Protein AF-A0A7S3VXR9-F1 (afdb_monomer_lite)

InterPro domains:
  IPR000210 BTB/POZ domain [PF00651] (61-105)
  IPR000210 BTB/POZ domain [PS50097] (68-99)
  IPR000210 BTB/POZ domain [SM00225] (68-249)
  IPR011333 SKP1/BTB/POZ domain superfamily [G3DSA:3.30.710.10] (41-260)
  IPR011333 SKP1/BTB/POZ domain superfamily [SSF54695] (46-248)
  IPR044515 Ankyrin repeat and BTB/POZ domain-containing protein 1-like [PTHR46231] (63-259)

pLDDT: mean 75.07, std 22.1, range [33.59, 98.06]

Structure (mmCIF, N/CA/C/O backbone):
data_AF-A0A7S3VXR9-F1
#
_entry.id   AF-A0A7S3VXR9-F1
#
loop_
_atom_site.group_PDB
_atom_site.id
_atom_site.type_symbol
_atom_site.label_atom_id
_atom_site.label_alt_id
_atom_site.label_comp_id
_atom_site.label_asym_id
_atom_site.label_entity_id
_atom_site.label_seq_id
_atom_site.pdbx_PDB_ins_code
_atom_site.Cartn_x
_atom_site.Cartn_y
_atom_site.Cartn_z
_atom_site.occupancy
_atom_site.B_iso_or_equiv
_atom_site.auth_seq_id
_atom_site.auth_comp_id
_atom_site.auth_asym_id
_atom_site.auth_atom_id
_atom_site.pdbx_PDB_model_num
ATOM 1 N N . GLN A 1 1 ? -31.090 35.496 -58.924 1.00 55.88 1 GLN A N 1
ATOM 2 C CA . GLN A 1 1 ? -29.645 35.695 -58.699 1.00 55.88 1 GLN A CA 1
ATOM 3 C C . GLN A 1 1 ? -29.242 34.772 -57.562 1.00 55.88 1 GLN A C 1
ATOM 5 O O . GLN A 1 1 ? -29.642 35.011 -56.433 1.00 55.88 1 GLN A O 1
ATOM 10 N N . ALA A 1 2 ? -28.595 33.653 -57.888 1.00 46.38 2 ALA A N 1
ATOM 11 C CA . ALA A 1 2 ? -28.146 32.657 -56.920 1.00 46.38 2 ALA A CA 1
ATOM 12 C C . ALA A 1 2 ? -26.689 32.966 -56.547 1.00 46.38 2 ALA A C 1
ATOM 14 O O . ALA A 1 2 ? -25.826 32.993 -57.422 1.00 46.38 2 ALA A O 1
ATOM 15 N N . LEU A 1 3 ? -26.439 33.250 -55.268 1.00 55.12 3 LEU A N 1
ATOM 16 C CA . LEU A 1 3 ? -25.104 33.476 -54.716 1.00 55.12 3 LEU A CA 1
ATOM 17 C C . LEU A 1 3 ? -24.515 32.125 -54.300 1.00 55.12 3 LEU A C 1
ATOM 19 O O . LEU A 1 3 ? -24.937 31.526 -53.315 1.00 55.12 3 LEU A O 1
ATOM 23 N N . SER A 1 4 ? -23.564 31.647 -55.097 1.00 61.34 4 SER A N 1
ATOM 24 C CA . SER A 1 4 ? -22.740 30.471 -54.824 1.00 61.34 4 SER A CA 1
ATOM 25 C C . SER A 1 4 ? -21.556 30.898 -53.954 1.00 61.34 4 SER A C 1
ATOM 27 O O . SER A 1 4 ? -20.715 31.671 -54.409 1.00 61.34 4 SER A O 1
ATOM 29 N N . ALA A 1 5 ? -21.493 30.421 -52.711 1.00 65.38 5 ALA A N 1
ATOM 30 C CA . ALA A 1 5 ? -20.357 30.644 -51.816 1.00 65.38 5 ALA A CA 1
ATOM 31 C C . ALA A 1 5 ? -19.373 29.453 -51.885 1.00 65.38 5 ALA A C 1
ATOM 33 O O . ALA A 1 5 ? -19.825 28.306 -51.896 1.00 65.38 5 ALA A O 1
ATOM 34 N N . PRO A 1 6 ? -18.049 29.691 -51.945 1.00 61.62 6 PRO A N 1
ATOM 35 C CA . PRO A 1 6 ? -17.042 28.635 -52.039 1.00 61.62 6 PRO A CA 1
ATOM 36 C C . PRO A 1 6 ? -16.708 28.013 -50.672 1.00 61.62 6 PRO A C 1
ATOM 38 O O . PRO A 1 6 ? -16.565 28.713 -49.671 1.00 61.62 6 PRO A O 1
ATOM 41 N N . SER A 1 7 ? -16.544 26.687 -50.647 1.00 62.69 7 SER A N 1
ATOM 42 C CA . SER A 1 7 ? -16.100 25.907 -49.484 1.00 62.69 7 SER A CA 1
ATOM 43 C C . SER A 1 7 ? -14.612 26.121 -49.164 1.00 62.69 7 SER A C 1
ATOM 45 O O . SER A 1 7 ? -13.779 25.888 -50.041 1.00 62.69 7 SER A O 1
ATOM 47 N N . PRO A 1 8 ? -14.241 26.439 -47.908 1.00 64.81 8 PRO A N 1
ATOM 48 C CA . PRO A 1 8 ? -12.859 26.420 -47.446 1.00 64.81 8 PRO A CA 1
ATOM 49 C C . PRO A 1 8 ? -12.617 25.214 -46.526 1.00 64.81 8 PRO A C 1
ATOM 51 O O . PRO A 1 8 ? -12.591 25.334 -45.305 1.00 64.81 8 PRO A O 1
ATOM 54 N N . TRP A 1 9 ? -12.443 24.027 -47.105 1.00 66.31 9 TRP A N 1
ATOM 55 C CA . TRP A 1 9 ? -11.833 22.902 -46.389 1.00 66.31 9 TRP A CA 1
ATOM 56 C C . TRP A 1 9 ? -10.943 22.133 -47.377 1.00 66.31 9 TRP A C 1
ATOM 58 O O . TRP A 1 9 ? -11.328 21.176 -48.039 1.00 66.31 9 TRP A O 1
ATOM 68 N N . ALA A 1 10 ? -9.734 22.650 -47.572 1.00 58.47 10 ALA A N 1
ATOM 69 C CA . ALA A 1 10 ? -8.664 21.896 -48.202 1.00 58.47 10 ALA A CA 1
ATOM 70 C C . ALA A 1 10 ? -7.861 21.265 -47.063 1.00 58.47 10 ALA A C 1
ATOM 72 O O . ALA A 1 10 ? -7.135 21.959 -46.352 1.00 58.47 10 ALA A O 1
ATOM 73 N N . ALA A 1 11 ? -8.053 19.965 -46.844 1.00 62.91 11 ALA A N 1
ATOM 74 C CA . ALA A 1 11 ? -7.231 19.206 -45.913 1.00 62.91 11 ALA A CA 1
ATOM 75 C C . ALA A 1 11 ? -5.781 19.165 -46.436 1.00 62.91 11 ALA A C 1
ATOM 77 O O . ALA A 1 11 ? -5.576 18.790 -47.596 1.00 62.91 11 ALA A O 1
ATOM 78 N N . PRO A 1 12 ? -4.770 19.536 -45.632 1.00 69.06 12 PRO A N 1
ATOM 79 C CA . PRO A 1 12 ? -3.381 19.327 -46.011 1.00 69.06 12 PRO A CA 1
ATOM 80 C C . PRO A 1 12 ? -3.080 17.823 -46.056 1.00 69.06 12 PRO A C 1
ATOM 82 O O . PRO A 1 12 ? -3.522 17.058 -45.197 1.00 69.06 12 PRO A O 1
ATOM 85 N N . ALA A 1 13 ? -2.343 17.405 -47.085 1.00 60.41 13 ALA A N 1
ATOM 86 C CA . ALA A 1 13 ? -1.910 16.026 -47.268 1.00 60.41 13 ALA A CA 1
ATOM 87 C C . ALA A 1 13 ? -1.114 15.524 -46.045 1.00 60.41 13 ALA A C 1
ATOM 89 O O . ALA A 1 13 ? -0.382 16.307 -45.433 1.00 60.41 13 ALA A O 1
ATOM 90 N N . PRO A 1 14 ? -1.215 14.229 -45.691 1.00 64.94 14 PRO A N 1
ATOM 91 C CA . PRO A 1 14 ? -0.422 13.661 -44.613 1.00 64.94 14 PRO A CA 1
ATOM 92 C C . PRO A 1 14 ? 1.055 13.672 -45.017 1.00 64.94 14 PRO A C 1
ATOM 94 O O . PRO A 1 14 ? 1.503 12.871 -45.836 1.00 64.94 14 PRO A O 1
ATOM 97 N N . THR A 1 15 ? 1.821 14.598 -44.446 1.00 61.50 15 THR A N 1
ATOM 98 C CA . THR A 1 15 ? 3.280 14.568 -44.508 1.00 61.50 15 THR A CA 1
ATOM 99 C C . THR A 1 15 ? 3.740 13.356 -43.712 1.00 61.50 15 THR A C 1
ATOM 101 O O . THR A 1 15 ? 3.705 13.353 -42.482 1.00 61.50 15 THR A O 1
ATOM 104 N N . THR A 1 16 ? 4.133 12.306 -44.429 1.00 64.38 16 THR A N 1
ATOM 105 C CA . THR A 1 16 ? 4.781 11.105 -43.902 1.00 64.38 16 THR A CA 1
ATOM 106 C C . THR A 1 16 ? 6.064 11.500 -43.173 1.00 64.38 16 THR A C 1
ATOM 108 O O . THR A 1 16 ? 7.146 11.552 -43.754 1.00 64.38 16 THR A O 1
ATOM 111 N N . ALA A 1 17 ? 5.944 11.802 -41.882 1.00 48.97 17 ALA A N 1
ATOM 112 C CA . ALA A 1 17 ? 7.066 11.906 -40.970 1.00 48.97 17 ALA A CA 1
ATOM 113 C C . ALA A 1 17 ? 7.565 10.484 -40.694 1.00 48.97 17 ALA A C 1
ATOM 115 O O . ALA A 1 17 ? 7.114 9.807 -39.771 1.00 48.97 17 ALA A O 1
ATOM 116 N N . MET A 1 18 ? 8.473 10.008 -41.547 1.00 54.97 18 MET A N 1
ATOM 117 C CA . MET A 1 18 ? 9.297 8.851 -41.231 1.00 54.97 18 MET A CA 1
ATOM 118 C C . MET A 1 18 ? 10.103 9.201 -39.981 1.00 54.97 18 MET A C 1
ATOM 120 O O . MET A 1 18 ? 11.030 10.007 -40.032 1.00 54.97 18 MET A O 1
ATOM 124 N N . THR A 1 19 ? 9.718 8.627 -38.843 1.00 61.34 19 THR A N 1
ATOM 125 C CA . THR A 1 19 ? 10.546 8.604 -37.642 1.00 61.34 19 THR A CA 1
ATOM 126 C C . THR A 1 19 ? 11.772 7.766 -37.974 1.00 61.34 19 THR A C 1
ATOM 128 O O . THR A 1 19 ? 11.776 6.542 -37.873 1.00 61.34 19 THR A O 1
ATOM 131 N N . LEU A 1 20 ? 12.801 8.462 -38.450 1.00 58.72 20 LEU A N 1
ATOM 132 C CA . LEU A 1 20 ? 14.149 7.969 -38.646 1.00 58.72 20 LEU A CA 1
ATOM 133 C C . LEU A 1 20 ? 14.691 7.602 -37.255 1.00 58.72 20 LEU A C 1
ATOM 135 O O . LEU A 1 20 ? 15.297 8.423 -36.572 1.00 58.72 20 LEU A O 1
ATOM 139 N N . TRP A 1 21 ? 14.408 6.384 -36.792 1.00 61.72 21 TRP A N 1
ATOM 140 C CA . TRP A 1 21 ? 15.174 5.774 -35.711 1.00 61.72 21 TRP A CA 1
ATOM 141 C C . TRP A 1 21 ? 16.582 5.610 -36.268 1.00 61.72 21 TRP A C 1
ATOM 143 O O . TRP A 1 21 ? 16.839 4.716 -37.072 1.00 61.72 21 TRP A O 1
ATOM 153 N N . GLY A 1 22 ? 17.434 6.589 -35.958 1.00 53.12 22 GLY A N 1
ATOM 154 C CA . GLY A 1 22 ? 18.766 6.716 -36.519 1.00 53.12 22 GLY A CA 1
ATOM 155 C C . GLY A 1 22 ? 19.511 5.391 -36.433 1.00 53.12 22 GLY A C 1
ATOM 156 O O . GLY A 1 22 ? 19.646 4.802 -35.363 1.00 53.12 22 GLY A O 1
ATOM 157 N N . THR A 1 23 ? 19.999 4.927 -37.580 1.00 49.03 23 THR A N 1
ATOM 158 C CA . THR A 1 23 ? 21.106 3.980 -37.644 1.00 49.03 23 THR A CA 1
ATOM 159 C C . THR A 1 23 ? 22.217 4.499 -36.744 1.00 49.03 23 THR A C 1
ATOM 161 O O . THR A 1 23 ? 22.710 5.605 -36.960 1.00 49.03 23 THR A O 1
ATOM 164 N N . VAL A 1 24 ? 22.581 3.709 -35.733 1.00 51.38 24 VAL A N 1
ATOM 165 C CA . VAL A 1 24 ? 23.753 3.927 -34.883 1.00 51.38 24 VAL A CA 1
ATOM 166 C C . VAL A 1 24 ? 24.979 3.887 -35.794 1.00 51.38 24 VAL A C 1
ATOM 168 O O . VAL A 1 24 ? 25.522 2.825 -36.089 1.00 51.38 24 VAL A O 1
ATOM 171 N N . THR A 1 25 ? 25.366 5.044 -36.325 1.00 58.81 25 THR A N 1
ATOM 172 C CA . THR A 1 25 ? 26.661 5.228 -36.973 1.00 58.81 25 THR A CA 1
ATOM 173 C C . THR A 1 25 ? 27.713 5.048 -35.893 1.00 58.81 25 THR A C 1
ATOM 175 O O . THR A 1 25 ? 27.585 5.685 -34.852 1.00 58.81 25 THR A O 1
ATOM 178 N N . GLU A 1 26 ? 28.660 4.139 -36.138 1.00 60.59 26 GLU A N 1
ATOM 179 C CA . GLU A 1 26 ? 29.906 3.875 -35.404 1.00 60.59 26 GLU A CA 1
ATOM 180 C C . GLU A 1 26 ? 30.019 4.482 -34.002 1.00 60.59 26 GLU A C 1
ATOM 182 O O . GLU A 1 26 ? 30.060 5.699 -33.841 1.00 60.59 26 GLU A O 1
ATOM 187 N N . LEU A 1 27 ? 30.191 3.616 -32.995 1.00 50.84 27 LEU A N 1
ATOM 188 C CA . LEU A 1 27 ? 30.616 3.989 -31.647 1.00 50.84 27 LEU A CA 1
ATOM 189 C C . LEU A 1 27 ? 31.885 4.864 -31.732 1.00 50.84 27 LEU A C 1
ATOM 191 O O . LEU A 1 27 ? 33.013 4.366 -31.735 1.00 50.84 27 LEU A O 1
ATOM 195 N N . GLN A 1 28 ? 31.709 6.184 -31.813 1.00 58.84 28 GLN A N 1
ATOM 196 C CA . GLN A 1 28 ? 32.771 7.150 -31.609 1.00 58.84 28 GLN A CA 1
ATOM 197 C C . GLN A 1 28 ? 33.240 6.932 -30.177 1.00 58.84 28 GLN A C 1
ATOM 199 O O . GLN A 1 28 ? 32.545 7.291 -29.234 1.00 58.84 28 GLN A O 1
ATOM 204 N N . LYS A 1 29 ? 34.374 6.230 -30.064 1.00 63.31 29 LYS A N 1
ATOM 205 C CA . LYS A 1 29 ? 35.272 6.112 -28.913 1.00 63.31 29 LYS A CA 1
ATOM 206 C C . LYS A 1 29 ? 34.590 6.490 -27.597 1.00 63.31 29 LYS A C 1
ATOM 208 O O . LYS A 1 29 ? 34.557 7.670 -27.258 1.00 63.31 29 LYS A O 1
ATOM 213 N N . ILE A 1 30 ? 34.074 5.482 -26.881 1.00 64.88 30 ILE A N 1
ATOM 214 C CA . ILE A 1 30 ? 33.509 5.644 -25.532 1.00 64.88 30 ILE A CA 1
ATOM 215 C C . ILE A 1 30 ? 34.473 6.552 -24.765 1.00 64.88 30 ILE A C 1
ATOM 217 O O . ILE A 1 30 ? 35.641 6.167 -24.620 1.00 64.88 30 ILE A O 1
ATOM 221 N N . PRO A 1 31 ? 34.057 7.768 -24.366 1.00 65.50 31 PRO A N 1
ATOM 222 C CA . PRO A 1 31 ? 34.933 8.644 -23.618 1.00 65.50 31 PRO A CA 1
ATOM 223 C C . PRO A 1 31 ? 35.351 7.860 -22.382 1.00 65.50 31 PRO A C 1
ATOM 225 O O . PRO A 1 31 ? 34.506 7.417 -21.604 1.00 65.50 31 PRO A O 1
ATOM 228 N N . THR A 1 32 ? 36.651 7.601 -22.259 1.00 74.75 32 THR A N 1
ATOM 229 C CA . THR A 1 32 ? 37.228 6.993 -21.067 1.00 74.75 32 THR A CA 1
ATOM 230 C C . THR A 1 32 ? 37.004 7.984 -19.941 1.00 74.75 32 THR A C 1
ATOM 232 O O . THR A 1 32 ? 37.800 8.902 -19.752 1.00 74.75 32 THR A O 1
ATOM 235 N N . LEU A 1 33 ? 35.871 7.837 -19.255 1.00 65.06 33 LEU A N 1
ATOM 236 C CA . LEU A 1 33 ? 35.645 8.416 -17.945 1.00 65.06 33 LEU A CA 1
ATOM 237 C C . LEU A 1 33 ? 36.847 7.981 -17.113 1.00 65.06 33 LEU A C 1
ATOM 239 O O . LEU A 1 33 ? 37.105 6.784 -16.969 1.00 65.06 33 LEU A O 1
ATOM 243 N N . GLY A 1 34 ? 37.656 8.952 -16.698 1.00 75.69 34 GLY A N 1
ATOM 244 C CA . GLY A 1 34 ? 38.801 8.682 -15.844 1.00 75.69 34 GLY A CA 1
ATOM 245 C C . GLY A 1 34 ? 38.358 7.929 -14.590 1.00 75.69 34 GLY A C 1
ATOM 246 O O . GLY A 1 34 ? 37.188 7.932 -14.217 1.00 75.69 34 GLY A O 1
ATOM 247 N N . THR A 1 35 ? 39.303 7.289 -13.911 1.00 85.44 35 THR A N 1
ATOM 248 C CA . THR A 1 35 ? 39.057 6.643 -12.611 1.00 85.44 35 THR A CA 1
ATOM 249 C C . THR A 1 35 ? 38.690 7.630 -11.502 1.00 85.44 35 THR A C 1
ATOM 251 O O . THR A 1 35 ? 38.351 7.204 -10.402 1.00 85.44 35 THR A O 1
ATOM 254 N N . GLU A 1 36 ? 38.766 8.934 -11.767 1.00 78.12 36 GLU A N 1
ATOM 255 C CA . GLU A 1 36 ? 38.384 9.961 -10.809 1.00 78.12 36 GLU A CA 1
ATOM 256 C C . GLU A 1 36 ? 36.877 10.247 -10.905 1.00 78.12 36 GLU A C 1
ATOM 258 O O . GLU A 1 36 ? 36.375 10.539 -11.996 1.00 78.12 36 GLU A O 1
ATOM 263 N N . PRO A 1 37 ? 36.132 10.142 -9.789 1.00 78.25 37 PRO A N 1
ATOM 264 C CA . PRO A 1 37 ? 34.706 10.430 -9.769 1.00 78.25 37 PRO A CA 1
ATOM 265 C C . PRO A 1 37 ? 34.470 11.891 -10.167 1.00 78.25 37 PRO A C 1
ATOM 267 O O . PRO A 1 37 ? 34.974 12.810 -9.527 1.00 78.25 37 PRO A O 1
ATOM 270 N N . VAL A 1 38 ? 33.699 12.105 -11.234 1.00 82.94 38 VAL A N 1
ATOM 271 C CA . VAL A 1 38 ? 33.303 13.448 -11.668 1.00 82.94 38 VAL A CA 1
ATOM 272 C C . VAL A 1 38 ? 32.216 13.956 -10.727 1.00 82.94 38 VAL A C 1
ATOM 274 O O . VAL A 1 38 ? 31.131 13.378 -10.649 1.00 82.94 38 VAL A O 1
ATOM 277 N N . GLU A 1 39 ? 32.506 15.042 -10.016 1.00 74.56 39 GLU A N 1
ATOM 278 C CA . GLU A 1 39 ? 31.540 15.724 -9.160 1.00 74.56 39 GLU A CA 1
ATOM 279 C C . GLU A 1 39 ? 30.484 16.416 -10.036 1.00 74.56 39 GLU A C 1
ATOM 281 O O . GLU A 1 39 ? 30.706 17.478 -10.618 1.00 74.56 39 GLU A O 1
ATOM 286 N N . LEU A 1 40 ? 29.328 15.766 -10.189 1.00 79.56 40 LEU A N 1
ATOM 287 C CA . LEU A 1 40 ? 28.175 16.335 -10.878 1.00 79.56 40 LEU A CA 1
ATOM 288 C C . LEU A 1 40 ? 27.553 17.408 -9.984 1.00 79.56 40 LEU A C 1
ATOM 290 O O . LEU A 1 40 ? 26.791 17.105 -9.067 1.00 79.56 40 LEU A O 1
ATOM 294 N N . GLN A 1 41 ? 27.863 18.669 -10.277 1.00 63.25 41 GLN A N 1
ATOM 295 C CA . GLN A 1 41 ? 27.162 19.816 -9.709 1.00 63.25 41 GLN A CA 1
ATOM 296 C C . GLN A 1 41 ? 25.751 19.875 -10.301 1.00 63.25 41 GLN A C 1
ATOM 298 O O . GLN A 1 41 ? 25.490 20.547 -11.297 1.00 63.25 41 GLN A O 1
ATOM 303 N N . VAL A 1 42 ? 24.838 19.104 -9.717 1.00 79.94 42 VAL A N 1
ATOM 304 C CA . VAL A 1 42 ? 23.412 19.221 -10.004 1.00 79.94 42 VAL A CA 1
ATOM 305 C C . VAL A 1 42 ? 22.896 20.346 -9.121 1.00 79.94 42 VAL A C 1
ATOM 307 O O . VAL A 1 42 ? 22.652 20.127 -7.938 1.00 79.94 42 VAL A O 1
ATOM 310 N N . GLU A 1 43 ? 22.764 21.555 -9.669 1.00 73.56 43 GLU A N 1
ATOM 311 C CA . GLU A 1 43 ? 22.008 22.609 -8.989 1.00 73.56 43 GLU A CA 1
ATOM 312 C C . GLU A 1 43 ? 20.585 22.084 -8.753 1.00 73.56 43 GLU A C 1
ATOM 314 O O . GLU A 1 43 ? 19.880 21.773 -9.724 1.00 73.56 43 GLU A O 1
ATOM 319 N N . PRO A 1 44 ? 20.147 21.924 -7.489 1.00 66.50 44 PRO A N 1
ATOM 320 C CA . PRO A 1 44 ? 18.782 21.536 -7.203 1.00 66.50 44 PRO A CA 1
ATOM 321 C C . PRO A 1 44 ? 17.895 22.710 -7.605 1.00 66.50 44 PRO A C 1
ATOM 323 O O . PRO A 1 44 ? 17.724 23.674 -6.864 1.00 66.50 44 PRO A O 1
ATOM 326 N N . LEU A 1 45 ? 17.365 22.649 -8.825 1.00 65.81 45 LEU A N 1
ATOM 327 C CA . LEU A 1 45 ? 16.368 23.592 -9.295 1.00 65.81 45 LEU A CA 1
ATOM 328 C C . LEU A 1 45 ? 15.155 23.440 -8.369 1.00 65.81 45 LEU A C 1
ATOM 330 O O . LEU A 1 45 ? 14.453 22.428 -8.438 1.00 65.81 45 LEU A O 1
ATOM 334 N N . GLU A 1 46 ? 14.946 24.407 -7.474 1.00 63.00 46 GLU A N 1
ATOM 335 C CA . GLU A 1 46 ? 13.795 24.464 -6.573 1.00 63.00 46 GLU A CA 1
ATOM 336 C C . GLU A 1 46 ? 12.513 24.582 -7.411 1.00 63.00 46 GLU A C 1
ATOM 338 O O . GLU A 1 46 ? 12.034 25.666 -7.729 1.00 63.00 46 GLU A O 1
ATOM 343 N N . ALA A 1 47 ? 11.978 23.441 -7.843 1.00 56.69 47 ALA A N 1
ATOM 344 C CA . ALA A 1 47 ? 10.765 23.345 -8.643 1.00 56.69 47 ALA A CA 1
ATOM 345 C C . ALA A 1 47 ? 9.678 22.630 -7.828 1.00 56.69 47 ALA A C 1
ATOM 347 O O . ALA A 1 47 ? 9.396 21.455 -8.088 1.00 56.69 47 ALA A O 1
ATOM 348 N N . PRO A 1 48 ? 9.055 23.311 -6.847 1.00 60.81 48 PRO A N 1
ATOM 349 C CA . PRO A 1 48 ? 8.018 22.714 -6.005 1.00 60.81 48 PRO A CA 1
ATOM 350 C C . PRO A 1 48 ? 6.794 22.212 -6.797 1.00 60.81 48 PRO A C 1
ATOM 352 O O . PRO A 1 48 ? 6.060 21.362 -6.307 1.00 60.81 48 PRO A O 1
ATOM 355 N N . GLU A 1 49 ? 6.587 22.660 -8.040 1.00 67.81 49 GLU A N 1
ATOM 356 C CA . GLU A 1 49 ? 5.412 22.284 -8.844 1.00 67.81 49 GLU A CA 1
ATOM 357 C C . GLU A 1 49 ? 5.561 20.961 -9.618 1.00 67.81 49 GLU A C 1
ATOM 359 O O . GLU A 1 49 ? 4.568 20.330 -9.982 1.00 67.81 49 GLU A O 1
ATOM 364 N N . ARG A 1 50 ? 6.790 20.495 -9.882 1.00 69.06 50 ARG A N 1
ATOM 365 C CA . ARG A 1 50 ? 6.998 19.324 -10.758 1.00 69.06 50 ARG A CA 1
ATOM 366 C C . ARG A 1 50 ? 6.657 17.999 -10.078 1.00 69.06 50 ARG A C 1
ATOM 368 O O . ARG A 1 50 ? 6.202 17.068 -10.741 1.00 69.06 50 ARG A O 1
ATOM 375 N N . THR A 1 51 ? 6.872 17.901 -8.770 1.00 72.25 51 THR A N 1
ATOM 376 C CA . THR A 1 51 ? 6.586 16.682 -7.997 1.00 72.25 51 THR 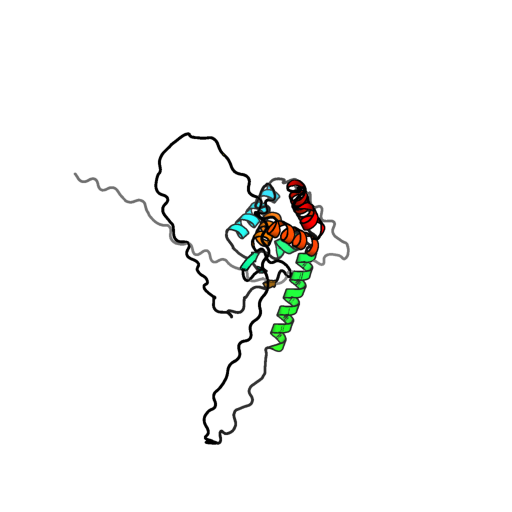A CA 1
ATOM 377 C C . THR A 1 51 ? 5.084 16.471 -7.824 1.00 72.25 51 THR A C 1
ATOM 379 O O . THR A 1 51 ? 4.609 15.346 -7.993 1.00 72.25 51 THR A O 1
ATOM 382 N N . ALA A 1 52 ? 4.329 17.551 -7.591 1.00 75.38 52 ALA A N 1
ATOM 383 C CA . ALA A 1 52 ? 2.869 17.526 -7.566 1.00 75.38 52 ALA A CA 1
ATOM 384 C C . ALA A 1 52 ? 2.315 16.983 -8.893 1.00 75.38 52 ALA A C 1
ATOM 386 O O . ALA A 1 52 ? 1.586 15.989 -8.889 1.00 75.38 52 ALA A O 1
ATOM 387 N N . ALA A 1 53 ? 2.791 17.517 -10.024 1.00 85.56 53 ALA A N 1
ATOM 388 C CA . ALA A 1 53 ? 2.376 17.074 -11.354 1.00 85.56 53 ALA A CA 1
ATOM 389 C C . ALA A 1 53 ? 2.678 15.586 -11.624 1.00 85.56 53 ALA A C 1
ATOM 391 O O . ALA A 1 53 ? 1.861 14.890 -12.228 1.00 85.56 53 ALA A O 1
ATOM 392 N N . LEU A 1 54 ? 3.818 15.059 -11.154 1.00 91.31 54 LEU A N 1
ATOM 393 C CA . LEU A 1 54 ? 4.135 13.634 -11.313 1.00 91.31 54 LEU A CA 1
ATOM 394 C C . LEU A 1 54 ? 3.189 12.752 -10.493 1.00 91.31 54 LEU A C 1
ATOM 396 O O . LEU A 1 54 ? 2.667 11.766 -11.014 1.00 91.31 54 LEU A O 1
ATOM 400 N N . SER A 1 55 ? 2.957 13.102 -9.226 1.00 90.88 55 SER A N 1
ATOM 401 C CA . SER A 1 55 ? 2.061 12.335 -8.354 1.00 90.88 55 SER A CA 1
ATOM 402 C C . SER A 1 55 ? 0.628 12.301 -8.896 1.00 90.88 55 SER A C 1
ATOM 404 O O . SER A 1 55 ? -0.006 11.247 -8.897 1.00 90.88 55 SER A O 1
ATOM 406 N N . GLU A 1 56 ? 0.152 13.411 -9.468 1.00 93.19 56 GLU A N 1
ATOM 407 C CA . GLU A 1 56 ? -1.140 13.495 -10.149 1.00 93.19 56 GLU A CA 1
ATOM 408 C C . GLU A 1 56 ? -1.195 12.616 -11.402 1.00 93.19 56 GLU A C 1
ATOM 410 O O . GLU A 1 56 ? -2.177 11.902 -11.608 1.00 93.19 56 GLU A O 1
ATOM 415 N N . CYS A 1 57 ? -0.130 12.600 -12.210 1.00 94.44 57 CYS A N 1
ATOM 416 C CA . CYS A 1 57 ? -0.038 11.717 -13.371 1.00 94.44 57 CYS A CA 1
ATOM 417 C C . CYS A 1 57 ? -0.090 10.236 -12.964 1.00 94.44 57 CYS A C 1
ATOM 419 O O . CYS A 1 57 ? -0.867 9.469 -13.531 1.00 94.44 57 CYS A O 1
ATOM 421 N N . VAL A 1 58 ? 0.701 9.829 -11.964 1.00 95.69 58 VAL A N 1
ATOM 422 C CA . VAL A 1 58 ? 0.734 8.440 -11.467 1.00 95.69 58 VAL A CA 1
ATOM 423 C C . VAL A 1 58 ? -0.625 8.033 -10.895 1.00 95.69 58 VAL A C 1
ATOM 425 O O . VAL A 1 58 ? -1.123 6.941 -11.173 1.00 95.69 58 VAL A O 1
ATOM 428 N N . ARG A 1 59 ? -1.273 8.938 -10.159 1.00 95.50 59 ARG A N 1
ATOM 429 C CA . ARG A 1 59 ? -2.635 8.758 -9.659 1.00 95.50 59 ARG A CA 1
ATOM 430 C C . ARG A 1 59 ? -3.642 8.574 -10.796 1.00 95.50 59 ARG A C 1
ATOM 432 O O . ARG A 1 59 ? -4.475 7.671 -10.738 1.00 95.50 59 ARG A O 1
ATOM 439 N N . ALA A 1 60 ? -3.547 9.384 -11.849 1.00 95.69 60 ALA A N 1
ATOM 440 C CA . ALA A 1 60 ? -4.416 9.279 -13.016 1.00 95.69 60 ALA A CA 1
ATOM 441 C C . ALA A 1 60 ? -4.238 7.945 -13.765 1.00 95.69 60 ALA A C 1
ATOM 443 O O . ALA A 1 60 ? -5.224 7.397 -14.262 1.00 95.69 60 ALA A O 1
ATOM 444 N N . LEU A 1 61 ? -3.017 7.398 -13.823 1.00 96.88 61 LEU A N 1
ATOM 445 C CA . LEU A 1 61 ? -2.763 6.068 -14.394 1.00 96.88 61 LEU A CA 1
ATOM 446 C C . LEU A 1 61 ? -3.462 4.964 -13.599 1.00 96.88 61 LEU A C 1
ATOM 448 O O . LEU A 1 61 ? -4.113 4.106 -14.197 1.00 96.88 61 LEU A O 1
ATOM 452 N N . TYR A 1 62 ? -3.386 5.018 -12.266 1.00 96.56 62 TYR A N 1
ATOM 453 C CA . TYR A 1 62 ? -4.084 4.067 -11.401 1.00 96.56 62 TYR A CA 1
ATOM 454 C C . TYR A 1 62 ? -5.606 4.156 -11.559 1.00 96.56 62 TYR A C 1
ATOM 456 O O . TYR A 1 62 ? -6.250 3.142 -11.812 1.00 96.56 62 TYR A O 1
ATOM 464 N N . GLN A 1 63 ? -6.183 5.361 -11.514 1.00 95.50 63 GLN A N 1
ATOM 465 C CA . GLN A 1 63 ? -7.632 5.553 -11.675 1.00 95.50 63 GLN A CA 1
ATOM 466 C C . GLN A 1 63 ? -8.158 5.060 -13.032 1.00 95.50 63 GLN A C 1
ATOM 468 O O . GLN A 1 63 ? -9.297 4.607 -13.128 1.00 95.50 63 GLN A O 1
ATOM 473 N N . LYS A 1 64 ? -7.339 5.146 -14.089 1.00 96.25 64 LYS A N 1
ATOM 474 C CA . LYS A 1 64 ? -7.674 4.655 -15.436 1.00 96.25 64 LYS A CA 1
ATOM 475 C C . LYS A 1 64 ? -7.288 3.190 -15.665 1.00 96.25 64 LYS A C 1
ATOM 477 O O . LYS A 1 64 ? -7.513 2.690 -16.767 1.00 96.25 64 LYS A O 1
ATOM 482 N N . CYS A 1 65 ? -6.704 2.516 -14.672 1.00 93.75 65 CYS A N 1
ATOM 483 C CA . CYS A 1 65 ? -6.181 1.152 -14.770 1.00 93.75 65 CYS A CA 1
ATOM 484 C C . CYS A 1 65 ? -5.229 0.945 -15.968 1.00 93.75 65 CYS A C 1
ATOM 486 O O . CYS A 1 65 ? -5.313 -0.065 -16.668 1.00 93.75 65 CYS A O 1
ATOM 488 N N . GLN A 1 66 ? -4.336 1.903 -16.236 1.00 95.94 66 GLN A N 1
ATOM 489 C CA . GLN A 1 66 ? -3.387 1.844 -17.356 1.00 95.94 66 GLN A CA 1
ATOM 490 C C . GLN A 1 66 ? -1.987 1.454 -16.882 1.00 95.94 66 GLN A C 1
ATOM 492 O O . GLN A 1 66 ? -1.578 1.876 -15.813 1.00 95.94 66 GLN A O 1
ATOM 497 N N . PHE A 1 67 ? -1.248 0.693 -17.699 1.00 95.19 67 PHE A N 1
ATOM 498 C CA . PHE A 1 67 ? 0.160 0.312 -17.468 1.00 95.19 67 PHE A CA 1
ATOM 499 C C . PHE A 1 67 ? 0.462 -0.398 -16.137 1.00 95.19 67 PHE A C 1
ATOM 501 O O . PHE A 1 67 ? 1.599 -0.360 -15.667 1.00 95.19 67 PHE A O 1
ATOM 508 N N . TYR A 1 68 ? -0.519 -1.092 -15.557 1.00 96.44 68 TYR A N 1
ATOM 509 C CA . TYR A 1 68 ? -0.249 -1.961 -14.419 1.00 96.44 68 TYR A CA 1
ATOM 510 C C . TYR A 1 68 ? 0.652 -3.125 -14.846 1.00 96.44 68 TYR A C 1
ATOM 512 O O . TYR A 1 68 ? 0.512 -3.700 -15.928 1.00 96.44 68 TYR A O 1
ATOM 520 N N . ASP A 1 69 ? 1.595 -3.461 -13.981 1.00 96.56 69 ASP A N 1
ATOM 521 C CA . ASP A 1 69 ? 2.586 -4.515 -14.179 1.00 96.56 69 ASP A CA 1
ATOM 522 C C . ASP A 1 69 ? 2.547 -5.551 -13.047 1.00 96.56 69 ASP A C 1
ATOM 524 O O . ASP A 1 69 ? 3.312 -6.514 -13.059 1.00 96.56 69 ASP A O 1
ATOM 528 N N . VAL A 1 70 ? 1.644 -5.388 -12.080 1.00 96.94 70 VAL A N 1
ATOM 529 C CA . VAL A 1 70 ? 1.364 -6.342 -11.004 1.00 96.94 70 VAL A CA 1
ATOM 530 C C . VAL A 1 70 ? -0.116 -6.330 -10.652 1.00 96.94 70 VAL A C 1
ATOM 532 O O . VAL A 1 70 ? -0.809 -5.324 -10.819 1.00 96.94 70 VAL A O 1
ATOM 535 N N . VAL A 1 71 ? -0.597 -7.461 -10.147 1.00 97.12 71 VAL A N 1
ATOM 536 C CA . VAL A 1 71 ? -1.945 -7.606 -9.604 1.00 97.12 71 VAL A CA 1
ATOM 537 C C . VAL A 1 71 ? -1.845 -8.052 -8.150 1.00 97.12 71 VAL A C 1
ATOM 539 O O . VAL A 1 71 ? -1.216 -9.064 -7.863 1.00 97.12 71 VAL A O 1
ATOM 542 N N . LEU A 1 72 ? -2.455 -7.309 -7.228 1.00 97.44 72 LEU A N 1
ATOM 543 C CA . LEU A 1 72 ? -2.661 -7.776 -5.856 1.00 97.44 72 LEU A CA 1
ATOM 544 C C . LEU A 1 72 ? -3.938 -8.613 -5.811 1.00 97.44 72 LEU A C 1
ATOM 546 O O . LEU A 1 72 ?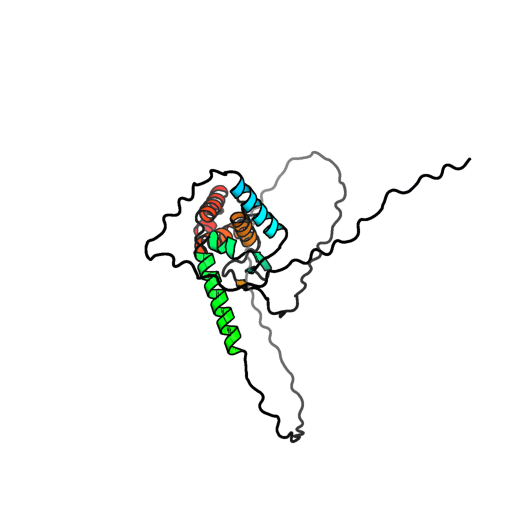 -4.947 -8.211 -6.398 1.00 97.44 72 LEU A O 1
ATOM 550 N N . SER A 1 73 ? -3.929 -9.737 -5.104 1.00 96.31 73 SER A N 1
ATOM 551 C CA . SER A 1 73 ? -5.114 -10.580 -4.943 1.00 96.31 73 SER A CA 1
ATOM 552 C C . SER A 1 73 ? -5.480 -10.778 -3.476 1.00 96.31 73 SER A C 1
ATOM 554 O O . SER A 1 73 ? -4.629 -10.988 -2.613 1.00 96.31 73 SER A O 1
ATOM 556 N N . CYS A 1 74 ? -6.777 -10.655 -3.192 1.00 96.44 74 CYS A N 1
ATOM 557 C CA . CYS A 1 74 ? -7.352 -10.777 -1.855 1.00 96.44 74 CYS A CA 1
ATOM 558 C C . CYS A 1 74 ? -8.805 -11.240 -1.970 1.00 96.44 74 CYS A C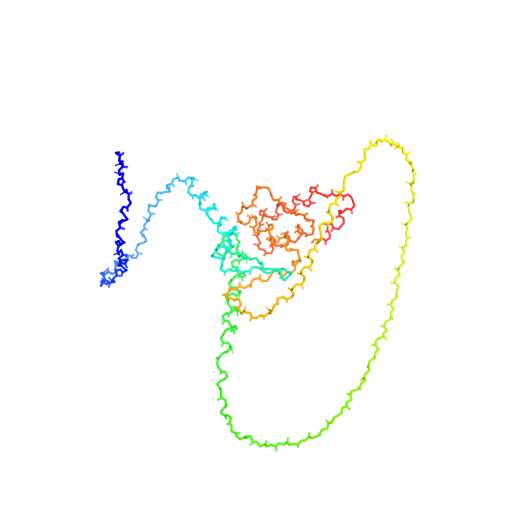 1
ATOM 560 O O . CYS A 1 74 ? -9.591 -10.631 -2.700 1.00 96.44 74 CYS A O 1
ATOM 562 N N . GLY A 1 75 ? -9.171 -12.321 -1.276 1.00 92.56 75 GLY A N 1
ATOM 563 C CA . GLY A 1 75 ? -10.544 -12.843 -1.280 1.00 92.56 75 GLY A CA 1
ATOM 564 C C . GLY A 1 75 ? -11.096 -13.139 -2.684 1.00 92.56 75 GLY A C 1
ATOM 565 O O . GLY A 1 75 ? -12.251 -12.837 -2.974 1.00 92.56 75 GLY A O 1
ATOM 566 N N . GLY A 1 76 ? -10.256 -13.630 -3.604 1.00 92.12 76 GLY A N 1
ATOM 567 C CA . GLY A 1 76 ? -10.630 -13.879 -5.006 1.00 92.12 76 GLY A CA 1
ATOM 568 C C . GLY A 1 76 ? -10.830 -12.620 -5.862 1.00 92.12 76 GLY A C 1
ATOM 569 O O . GLY A 1 76 ? -11.162 -12.722 -7.042 1.00 92.12 76 GLY A O 1
ATOM 570 N N . ARG A 1 77 ? -10.620 -11.425 -5.298 1.00 96.06 77 ARG A N 1
ATOM 571 C CA . ARG A 1 77 ? -10.654 -10.149 -6.018 1.00 96.06 77 ARG A CA 1
ATOM 572 C C . ARG A 1 77 ? -9.242 -9.731 -6.398 1.00 96.06 77 ARG A C 1
ATOM 574 O O . ARG A 1 77 ? -8.291 -9.989 -5.667 1.00 96.06 77 ARG A O 1
ATOM 581 N N . ARG A 1 78 ? -9.127 -9.077 -7.553 1.00 96.19 78 ARG A N 1
ATOM 582 C CA . ARG A 1 78 ? -7.861 -8.675 -8.171 1.00 96.19 78 ARG A CA 1
ATOM 583 C C . ARG A 1 78 ? -7.787 -7.155 -8.269 1.00 96.19 78 ARG A C 1
ATOM 585 O O . ARG A 1 78 ? -8.756 -6.522 -8.689 1.00 96.19 78 ARG A O 1
ATOM 592 N N . PHE A 1 79 ? -6.644 -6.590 -7.901 1.00 97.25 79 PHE A N 1
ATOM 593 C CA . PHE A 1 79 ? -6.398 -5.152 -7.845 1.00 97.25 79 PHE A CA 1
ATOM 594 C C . PHE A 1 79 ? -5.145 -4.817 -8.664 1.00 97.25 79 PHE A C 1
ATOM 596 O O . PHE A 1 79 ? -4.033 -5.120 -8.223 1.00 97.25 79 PHE A O 1
ATOM 603 N N . PRO A 1 80 ? -5.297 -4.246 -9.872 1.00 97.38 80 PRO A N 1
ATOM 604 C CA . PRO A 1 80 ? -4.156 -3.858 -10.692 1.00 97.38 80 PRO A CA 1
ATOM 605 C C . PRO A 1 80 ? -3.390 -2.707 -10.031 1.00 97.38 80 PRO A C 1
ATOM 607 O O . PRO A 1 80 ? -3.991 -1.748 -9.549 1.00 97.38 80 PRO A O 1
ATOM 610 N N . ALA A 1 81 ? -2.063 -2.795 -10.022 1.00 97.75 81 ALA A N 1
ATOM 611 C CA . ALA A 1 81 ? -1.190 -1.792 -9.424 1.00 97.75 81 ALA A CA 1
ATOM 612 C C . ALA A 1 81 ? 0.145 -1.683 -10.177 1.00 97.75 81 ALA A C 1
ATOM 614 O O . ALA A 1 81 ? 0.401 -2.397 -11.148 1.00 97.75 81 ALA A O 1
ATOM 615 N N . HIS A 1 82 ? 0.996 -0.765 -9.721 1.00 97.94 82 HIS A N 1
ATOM 616 C CA . HIS A 1 82 ? 2.298 -0.500 -10.325 1.00 97.94 82 HIS A CA 1
ATOM 617 C C . HIS A 1 82 ? 3.422 -0.897 -9.364 1.00 97.94 82 HIS A C 1
ATOM 619 O O . HIS A 1 82 ? 3.530 -0.341 -8.267 1.00 97.94 82 HIS A O 1
ATOM 625 N N . GLN A 1 83 ? 4.298 -1.808 -9.784 1.00 97.50 83 GLN A N 1
ATOM 626 C CA . GLN A 1 83 ? 5.405 -2.322 -8.976 1.00 97.50 83 GLN A CA 1
ATOM 627 C C . GLN A 1 83 ? 6.351 -1.210 -8.542 1.00 97.50 83 GLN A C 1
ATOM 629 O O . GLN A 1 83 ? 6.783 -1.192 -7.394 1.00 97.50 83 GLN A O 1
ATOM 634 N N . ALA A 1 84 ? 6.640 -0.264 -9.440 1.00 97.19 84 ALA A N 1
ATOM 635 C CA . ALA A 1 84 ? 7.512 0.867 -9.142 1.00 97.19 84 ALA A CA 1
ATOM 636 C C . ALA A 1 84 ? 6.986 1.708 -7.967 1.00 97.19 84 ALA A C 1
ATOM 638 O O . ALA A 1 84 ? 7.761 2.095 -7.098 1.00 97.19 84 ALA A O 1
ATOM 639 N N . VAL A 1 85 ? 5.670 1.939 -7.908 1.00 97.75 85 VAL A N 1
ATOM 640 C CA . VAL A 1 85 ? 5.036 2.727 -6.840 1.00 97.75 85 VAL A CA 1
ATOM 641 C C . VAL A 1 85 ? 5.044 1.946 -5.525 1.00 97.75 85 VAL A C 1
ATOM 643 O O . VAL A 1 85 ? 5.494 2.466 -4.507 1.00 97.75 85 VAL A O 1
ATOM 646 N N . LEU A 1 86 ? 4.634 0.673 -5.551 1.00 98.06 86 LEU A N 1
ATOM 647 C CA . LEU A 1 86 ? 4.627 -0.185 -4.360 1.00 98.06 86 LEU A CA 1
ATOM 648 C C . LEU A 1 86 ? 6.034 -0.348 -3.757 1.00 98.06 86 LEU A C 1
ATOM 650 O O . LEU A 1 86 ? 6.219 -0.181 -2.553 1.00 98.06 86 LEU A O 1
ATOM 654 N N . ALA A 1 87 ? 7.042 -0.610 -4.593 1.00 97.69 87 ALA A N 1
ATOM 655 C CA . ALA A 1 87 ? 8.428 -0.798 -4.162 1.00 97.69 87 ALA A CA 1
ATOM 656 C C . ALA A 1 87 ? 9.123 0.499 -3.709 1.00 97.69 87 ALA A C 1
ATOM 658 O O . ALA A 1 87 ? 10.135 0.437 -2.997 1.00 97.69 87 ALA A O 1
ATOM 659 N N . ALA A 1 88 ? 8.629 1.663 -4.146 1.00 97.12 88 ALA A N 1
ATOM 660 C CA . ALA A 1 88 ? 9.096 2.963 -3.674 1.00 97.12 88 ALA A CA 1
ATOM 661 C C . ALA A 1 88 ? 8.535 3.287 -2.283 1.00 97.12 88 ALA A C 1
ATOM 663 O O . ALA A 1 88 ? 9.273 3.791 -1.441 1.00 97.12 88 ALA A O 1
ATOM 664 N N . MET A 1 89 ? 7.266 2.951 -2.031 1.00 97.00 89 MET A N 1
ATOM 665 C CA . MET A 1 89 ? 6.591 3.242 -0.762 1.00 97.00 89 MET A CA 1
ATOM 666 C C . MET A 1 89 ? 7.000 2.315 0.386 1.00 97.00 89 MET A C 1
ATOM 668 O O . MET A 1 89 ? 6.892 2.702 1.546 1.00 97.00 89 MET A O 1
ATOM 672 N N . SER A 1 90 ? 7.457 1.096 0.091 1.00 97.50 90 SER A N 1
ATOM 673 C CA . SER A 1 90 ? 7.796 0.113 1.121 1.00 97.50 90 SER A CA 1
ATOM 674 C C . SER A 1 90 ? 8.885 -0.861 0.678 1.00 97.50 90 SER A C 1
ATOM 676 O O . SER A 1 90 ? 8.891 -1.379 -0.443 1.00 97.50 90 SER A O 1
ATOM 678 N N . GLN A 1 91 ? 9.794 -1.154 1.610 1.00 97.19 91 GLN A N 1
ATOM 679 C CA . GLN A 1 91 ? 10.804 -2.198 1.444 1.00 97.19 91 GLN A CA 1
ATOM 680 C C . GLN A 1 91 ? 10.166 -3.594 1.449 1.00 97.19 91 GLN A C 1
ATOM 682 O O . GLN A 1 91 ? 10.475 -4.398 0.576 1.00 97.19 91 GLN A O 1
ATOM 687 N N . GLY A 1 92 ? 9.192 -3.846 2.331 1.00 97.38 92 GLY A N 1
ATOM 688 C CA . GLY A 1 92 ? 8.472 -5.121 2.366 1.00 97.38 92 GLY A CA 1
ATOM 689 C C . GLY A 1 92 ? 7.778 -5.445 1.039 1.00 97.38 92 GLY A C 1
ATOM 690 O O . GLY A 1 92 ? 7.828 -6.583 0.573 1.00 97.38 92 GLY A O 1
ATOM 691 N N . PHE A 1 93 ? 7.190 -4.445 0.369 1.00 97.75 93 PHE A N 1
ATOM 692 C CA . PHE A 1 93 ? 6.618 -4.642 -0.967 1.00 97.75 93 PHE A CA 1
ATOM 693 C C . PHE A 1 93 ? 7.686 -5.003 -1.997 1.00 97.75 93 PHE A C 1
ATOM 695 O O . PHE A 1 93 ? 7.485 -5.907 -2.805 1.00 97.75 93 PHE A O 1
ATOM 702 N N . ARG A 1 94 ? 8.833 -4.321 -1.966 1.00 97.94 94 ARG A N 1
ATOM 703 C CA . ARG A 1 94 ? 9.956 -4.585 -2.872 1.00 97.94 94 ARG A CA 1
ATOM 704 C C . ARG A 1 94 ? 10.467 -6.020 -2.747 1.00 97.94 94 ARG A C 1
ATOM 706 O O . ARG A 1 94 ? 10.677 -6.670 -3.772 1.00 97.94 94 ARG A O 1
ATOM 713 N N . ASP A 1 95 ? 10.641 -6.499 -1.522 1.00 98.00 95 ASP A N 1
ATOM 714 C CA . ASP A 1 95 ? 11.159 -7.840 -1.255 1.00 98.00 95 ASP A CA 1
ATOM 715 C C . ASP A 1 95 ? 10.156 -8.907 -1.707 1.00 98.00 95 ASP A C 1
ATOM 717 O O . ASP A 1 95 ? 10.507 -9.799 -2.480 1.00 98.00 95 ASP A O 1
ATOM 721 N N . ARG A 1 96 ? 8.869 -8.738 -1.373 1.00 97.62 96 ARG A N 1
ATOM 722 C CA . ARG A 1 96 ? 7.798 -9.634 -1.839 1.00 97.62 96 ARG A CA 1
ATOM 723 C C . ARG A 1 96 ? 7.673 -9.686 -3.360 1.00 97.62 96 ARG A C 1
ATOM 725 O O . ARG A 1 96 ? 7.522 -10.762 -3.931 1.00 97.62 96 ARG A O 1
ATOM 732 N N . LEU A 1 97 ? 7.760 -8.545 -4.043 1.00 97.44 97 LEU A N 1
ATOM 733 C CA . LEU A 1 97 ? 7.710 -8.504 -5.508 1.00 97.44 97 LEU A CA 1
ATOM 734 C C . LEU A 1 97 ? 8.907 -9.220 -6.146 1.00 97.44 97 LEU A C 1
ATOM 736 O O . LEU A 1 97 ? 8.759 -9.843 -7.200 1.00 97.44 97 LEU A O 1
ATOM 740 N N . ARG A 1 98 ? 10.088 -9.157 -5.518 1.00 97.50 98 ARG A N 1
ATOM 741 C CA . ARG A 1 98 ? 11.262 -9.918 -5.957 1.00 97.50 98 ARG A CA 1
ATOM 742 C C . ARG A 1 98 ? 11.030 -11.420 -5.789 1.00 97.50 98 ARG A C 1
ATOM 744 O O . ARG A 1 98 ? 11.226 -12.153 -6.754 1.00 97.50 98 ARG A O 1
ATOM 751 N N . GLU A 1 99 ? 10.547 -11.855 -4.625 1.00 96.81 99 GLU A N 1
ATOM 752 C CA . GLU A 1 99 ? 10.224 -13.263 -4.348 1.00 96.81 99 GLU A CA 1
ATOM 753 C C . GLU A 1 99 ? 9.237 -13.834 -5.375 1.00 96.81 99 GLU A C 1
ATOM 755 O O . GLU A 1 99 ? 9.499 -14.883 -5.962 1.00 96.81 99 GLU A O 1
ATOM 760 N N . VAL A 1 100 ? 8.138 -13.123 -5.657 1.00 95.62 100 VAL A N 1
ATOM 761 C CA . VAL A 1 100 ? 7.124 -13.560 -6.634 1.00 95.62 100 VAL A CA 1
ATOM 762 C C . VAL A 1 100 ? 7.719 -13.693 -8.039 1.00 95.62 100 VAL A C 1
ATOM 764 O O . VAL A 1 100 ? 7.439 -14.663 -8.744 1.00 95.62 100 VAL A O 1
ATOM 767 N N . ARG A 1 101 ? 8.583 -12.760 -8.461 1.00 94.31 101 ARG A N 1
ATOM 768 C CA . ARG A 1 101 ? 9.269 -12.844 -9.763 1.00 94.31 101 ARG A CA 1
ATOM 769 C C . ARG A 1 101 ? 10.228 -14.032 -9.834 1.00 94.31 101 ARG A C 1
ATOM 771 O O . ARG A 1 101 ? 10.281 -14.710 -10.856 1.00 94.31 101 ARG A O 1
ATOM 778 N N . GLU A 1 102 ? 10.974 -14.296 -8.766 1.00 95.25 102 GLU A N 1
ATOM 779 C CA . GLU A 1 102 ? 11.872 -15.451 -8.691 1.00 95.25 102 GLU A CA 1
ATOM 780 C C . GLU A 1 102 ? 11.101 -16.774 -8.718 1.00 95.25 102 GLU A C 1
ATOM 782 O O . GLU A 1 102 ? 11.518 -17.717 -9.388 1.00 95.25 102 GLU A O 1
ATOM 787 N N . GLN A 1 103 ? 9.961 -16.847 -8.027 1.00 93.44 103 GLN A N 1
ATOM 788 C CA . GLN A 1 103 ? 9.074 -18.010 -8.058 1.00 93.44 103 GLN A CA 1
ATOM 789 C C . GLN A 1 103 ? 8.497 -18.239 -9.460 1.00 93.44 103 GLN A C 1
ATOM 791 O O . GLN A 1 103 ? 8.538 -19.366 -9.951 1.00 93.44 103 GLN A O 1
ATOM 796 N N . ALA A 1 104 ? 8.052 -17.178 -10.140 1.00 90.81 104 ALA A N 1
ATOM 797 C CA . ALA A 1 104 ? 7.571 -17.255 -11.519 1.00 90.81 104 ALA A CA 1
ATOM 798 C C . ALA A 1 104 ? 8.668 -17.692 -12.513 1.00 90.81 104 ALA A C 1
ATOM 800 O O . ALA A 1 104 ? 8.399 -18.427 -13.465 1.00 90.81 104 ALA A O 1
ATOM 801 N N . ALA A 1 105 ? 9.920 -17.276 -12.291 1.00 90.31 105 ALA A N 1
ATOM 802 C CA . ALA A 1 105 ? 11.056 -17.713 -13.103 1.00 90.31 105 ALA A CA 1
ATOM 803 C C . ALA A 1 105 ? 11.384 -19.204 -12.890 1.00 90.31 105 ALA A C 1
ATOM 805 O O . ALA A 1 105 ? 11.668 -19.922 -13.853 1.00 90.31 105 ALA A O 1
ATOM 806 N N . LYS A 1 106 ? 11.301 -19.685 -11.640 1.00 91.44 106 LYS A N 1
ATOM 807 C CA . LYS A 1 106 ? 11.508 -21.101 -11.289 1.00 91.44 106 LYS A CA 1
ATOM 808 C C . LYS A 1 106 ? 10.423 -21.994 -11.897 1.00 91.44 106 LYS A C 1
ATOM 810 O O . LYS A 1 106 ? 10.762 -22.967 -12.563 1.00 91.44 106 LYS A O 1
ATOM 815 N N . SER A 1 107 ? 9.147 -21.624 -11.760 1.00 87.94 107 SER A N 1
ATOM 816 C CA . SER A 1 107 ? 8.029 -22.407 -12.309 1.00 87.94 107 SER A CA 1
ATOM 817 C C . SER A 1 107 ? 8.028 -22.470 -13.841 1.00 87.94 107 SER A C 1
ATOM 819 O O . SER A 1 107 ? 7.638 -23.483 -14.413 1.00 87.94 107 SER A O 1
ATOM 821 N N . SER A 1 108 ? 8.524 -21.430 -14.519 1.00 83.69 108 SER A N 1
ATOM 822 C CA . SER A 1 108 ? 8.628 -21.416 -15.987 1.00 83.69 108 SER A CA 1
ATOM 823 C C . SER A 1 108 ? 9.744 -22.319 -16.531 1.00 83.69 108 SER A C 1
ATOM 825 O O . SER A 1 108 ? 9.653 -22.783 -17.664 1.00 83.69 108 SER A O 1
ATOM 827 N N . THR A 1 109 ? 10.797 -22.575 -15.747 1.00 82.31 109 THR A N 1
ATOM 828 C CA . THR A 1 109 ? 11.958 -23.376 -16.185 1.00 82.31 109 THR A CA 1
ATOM 829 C C . THR A 1 109 ? 11.680 -24.881 -16.114 1.00 82.31 109 THR A C 1
ATOM 831 O O . THR A 1 109 ? 12.214 -25.646 -16.910 1.00 82.31 109 THR A O 1
ATOM 834 N N . GLU A 1 110 ? 10.811 -25.315 -15.202 1.00 78.00 110 GLU A N 1
ATOM 835 C CA . GLU A 1 110 ? 10.466 -26.732 -15.016 1.00 78.00 110 GLU A CA 1
ATOM 836 C C . GLU A 1 110 ? 9.451 -27.248 -16.059 1.00 78.00 110 GLU A C 1
ATOM 838 O O . GLU A 1 110 ? 9.292 -28.451 -16.246 1.00 78.00 110 GLU A O 1
ATOM 843 N N . ALA A 1 111 ? 8.797 -26.344 -16.799 1.00 65.38 111 ALA A N 1
ATOM 844 C CA . ALA A 1 111 ? 7.704 -26.665 -17.717 1.00 65.38 111 ALA A CA 1
ATOM 845 C C . ALA A 1 111 ? 8.120 -27.011 -19.169 1.00 65.38 111 ALA A C 1
ATOM 847 O O . ALA A 1 111 ? 7.242 -27.213 -20.009 1.00 65.38 111 ALA A O 1
ATOM 848 N N . ALA A 1 112 ? 9.414 -27.110 -19.509 1.00 61.09 112 ALA A N 1
ATOM 849 C CA . ALA A 1 112 ? 9.845 -27.542 -20.848 1.00 61.09 112 ALA A CA 1
ATOM 850 C C . ALA A 1 112 ? 11.211 -28.268 -20.839 1.00 61.09 112 ALA A C 1
ATOM 852 O O . ALA A 1 112 ? 12.149 -27.706 -20.278 1.00 61.09 112 ALA A O 1
ATOM 853 N N . PRO A 1 113 ? 11.415 -29.429 -21.517 1.00 59.75 113 PRO A N 1
ATOM 854 C CA . PRO A 1 113 ? 10.487 -30.273 -22.277 1.00 59.75 113 PRO A CA 1
ATOM 855 C C . PRO A 1 113 ? 10.467 -31.749 -21.802 1.00 59.75 113 PRO A C 1
ATOM 857 O O . PRO A 1 113 ? 11.478 -32.450 -21.869 1.00 59.75 113 PRO A O 1
ATOM 860 N N . GLN A 1 114 ? 9.285 -32.295 -21.488 1.00 56.62 114 GLN A N 1
ATOM 861 C CA . GLN A 1 114 ? 9.029 -33.710 -21.793 1.00 56.62 114 GLN A CA 1
ATOM 862 C C . GLN A 1 114 ? 8.878 -33.816 -23.312 1.00 56.62 114 GLN A C 1
ATOM 864 O O . GLN A 1 114 ? 7.792 -33.707 -23.879 1.00 56.62 114 GLN A O 1
ATOM 869 N N . ALA A 1 115 ? 10.021 -33.927 -23.983 1.00 54.06 115 ALA A N 1
ATOM 870 C CA . ALA A 1 115 ? 10.093 -34.283 -25.381 1.00 54.06 115 ALA A CA 1
ATOM 871 C C . ALA A 1 115 ? 9.531 -35.700 -25.551 1.00 54.06 115 ALA A C 1
ATOM 873 O O . ALA A 1 115 ? 10.143 -36.671 -25.120 1.00 54.06 115 ALA A O 1
ATOM 874 N N . ALA A 1 116 ? 8.342 -35.758 -26.150 1.00 58.28 116 ALA A N 1
ATOM 875 C CA . ALA A 1 116 ? 7.909 -36.747 -27.129 1.00 58.28 116 ALA A CA 1
ATOM 876 C C . ALA A 1 116 ? 8.665 -38.087 -27.098 1.00 58.28 116 ALA A C 1
ATOM 878 O O . ALA A 1 116 ? 9.617 -38.288 -27.854 1.00 58.28 116 ALA A O 1
ATOM 879 N N . GLU A 1 117 ? 8.170 -39.041 -26.308 1.00 51.94 117 GLU A N 1
ATOM 880 C CA . GLU A 1 117 ? 8.324 -40.434 -26.714 1.00 51.94 117 GLU A CA 1
ATOM 881 C C . GLU A 1 117 ? 7.493 -40.654 -27.991 1.00 51.94 117 GLU A C 1
ATOM 883 O O . GLU A 1 117 ? 6.295 -40.346 -28.009 1.00 51.94 117 GLU A O 1
ATOM 888 N N . PRO A 1 118 ? 8.098 -41.141 -29.089 1.00 58.34 118 PRO A N 1
ATOM 889 C CA . PRO A 1 118 ? 7.356 -41.489 -30.285 1.00 58.34 118 PRO A CA 1
ATOM 890 C C . PRO A 1 118 ? 6.472 -42.701 -29.989 1.00 58.34 118 PRO A C 1
ATOM 892 O O . PRO A 1 118 ? 6.953 -43.782 -29.656 1.00 58.34 118 PRO A O 1
ATOM 895 N N . ALA A 1 119 ? 5.166 -42.503 -30.149 1.00 52.25 119 ALA A N 1
ATOM 896 C CA . ALA A 1 119 ? 4.154 -43.544 -30.140 1.00 52.25 119 ALA A CA 1
ATOM 897 C C . ALA A 1 119 ? 4.559 -44.709 -31.062 1.00 52.25 119 ALA A C 1
ATOM 899 O O . ALA A 1 119 ? 4.503 -44.602 -32.288 1.00 52.25 119 ALA A O 1
ATOM 900 N N . SER A 1 120 ? 4.948 -45.831 -30.456 1.00 54.59 120 SER A N 1
ATOM 901 C CA . SER A 1 120 ? 5.097 -47.118 -31.125 1.00 54.59 120 SER A CA 1
ATOM 902 C C . SER A 1 120 ? 3.966 -48.040 -30.679 1.00 54.59 120 SER A C 1
ATOM 904 O O . SER A 1 120 ? 3.858 -48.387 -29.508 1.00 54.59 120 SER A O 1
ATOM 906 N N . ALA A 1 121 ? 3.148 -48.416 -31.663 1.00 51.59 121 ALA A N 1
ATOM 907 C CA . ALA A 1 121 ? 2.274 -49.585 -31.711 1.00 51.59 121 ALA A CA 1
ATOM 908 C C . ALA A 1 121 ? 1.178 -49.723 -30.635 1.00 51.59 121 ALA A C 1
ATOM 910 O O . ALA A 1 121 ? 1.343 -50.331 -29.581 1.00 51.59 121 ALA A O 1
ATOM 911 N N . ALA A 1 122 ? -0.017 -49.273 -31.022 1.00 45.47 122 ALA A N 1
ATOM 912 C CA . ALA A 1 122 ? -1.282 -49.753 -30.493 1.00 45.47 122 ALA A CA 1
ATOM 913 C C . ALA A 1 122 ? -1.443 -51.270 -30.723 1.00 45.47 122 ALA A C 1
ATOM 915 O O . ALA A 1 122 ? -1.340 -51.747 -31.855 1.00 45.47 122 ALA A O 1
ATOM 916 N N . ALA A 1 123 ? -1.777 -51.999 -29.660 1.00 56.72 123 ALA A N 1
ATOM 917 C CA . ALA A 1 123 ? -2.477 -53.276 -29.723 1.00 56.72 123 ALA A CA 1
ATOM 918 C C . ALA A 1 123 ? -3.836 -53.112 -29.009 1.00 56.72 123 ALA A C 1
ATOM 920 O O . ALA A 1 123 ? -3.882 -52.464 -27.960 1.00 56.72 123 ALA A O 1
ATOM 921 N N . PRO A 1 124 ? -4.940 -53.649 -29.555 1.00 56.94 124 PRO A N 1
ATOM 922 C CA . PRO A 1 124 ? -6.262 -53.537 -28.952 1.00 56.94 124 PRO A CA 1
ATOM 923 C C . PRO A 1 124 ? -6.451 -54.608 -27.868 1.00 56.94 124 PRO A C 1
ATOM 925 O O . PRO A 1 124 ? -6.279 -55.797 -28.132 1.00 56.94 124 PRO A O 1
ATOM 928 N N . GLN A 1 125 ? -6.846 -54.198 -26.663 1.00 47.53 125 GLN A N 1
ATOM 929 C CA . GLN A 1 125 ? -7.492 -55.090 -25.701 1.00 47.53 125 GLN A CA 1
ATOM 930 C C . GLN A 1 125 ? -8.909 -54.591 -25.426 1.00 47.53 125 GLN A C 1
ATOM 932 O O . GLN A 1 125 ? -9.125 -53.594 -24.741 1.00 47.53 125 GLN A O 1
ATOM 937 N N . GLU A 1 126 ? -9.860 -55.314 -26.014 1.00 45.59 126 GLU A N 1
ATOM 938 C CA . GLU A 1 126 ? -11.241 -55.418 -25.558 1.00 45.59 126 GLU A CA 1
ATOM 939 C C . GLU A 1 126 ? -11.261 -56.119 -24.192 1.00 45.59 126 GLU A C 1
ATOM 941 O O . GLU A 1 126 ? -10.563 -57.114 -23.985 1.00 45.59 126 GLU A O 1
ATOM 946 N N . GLY A 1 127 ? -12.052 -55.598 -23.255 1.00 44.00 127 GLY A N 1
ATOM 947 C CA . GLY A 1 127 ? -12.115 -56.105 -21.886 1.00 44.00 127 GLY A CA 1
ATOM 948 C C . GLY A 1 127 ? -13.243 -55.463 -21.087 1.00 44.00 127 GLY A C 1
ATOM 949 O O . GLY A 1 127 ? -13.009 -54.596 -20.256 1.00 44.00 127 GLY A O 1
ATOM 950 N N . ASP A 1 128 ? -14.454 -55.883 -21.436 1.00 43.44 128 ASP A N 1
ATOM 951 C CA . ASP A 1 128 ? -15.700 -55.952 -20.664 1.00 43.44 128 ASP A CA 1
ATOM 952 C C . ASP A 1 128 ? -15.589 -55.799 -19.125 1.00 43.44 128 ASP A C 1
ATOM 954 O O . ASP A 1 128 ? -14.801 -56.502 -18.493 1.00 43.44 128 ASP A O 1
ATOM 958 N N . ALA A 1 129 ? -16.417 -54.926 -18.527 1.00 36.19 129 ALA A N 1
ATOM 959 C CA . ALA A 1 129 ? -17.317 -55.236 -17.396 1.00 36.19 129 ALA A CA 1
ATOM 960 C C . ALA A 1 129 ? -17.830 -53.963 -16.687 1.00 36.19 129 ALA A C 1
ATOM 962 O O . ALA A 1 129 ? -17.081 -53.054 -16.339 1.00 36.19 129 ALA A O 1
ATOM 963 N N . ALA A 1 130 ? -19.144 -53.940 -16.464 1.00 42.50 130 ALA A N 1
ATOM 964 C CA . ALA A 1 130 ? -19.934 -52.871 -15.857 1.00 42.50 130 ALA A CA 1
ATOM 965 C C . ALA A 1 130 ? -20.003 -52.973 -14.295 1.00 42.50 130 ALA A C 1
ATOM 967 O O . ALA A 1 130 ? -19.003 -53.323 -13.679 1.00 42.50 130 ALA A O 1
ATOM 968 N N . PRO A 1 131 ? -21.104 -52.607 -13.600 1.00 61.84 131 PRO A N 1
ATOM 969 C CA . PRO A 1 131 ? -21.188 -51.439 -12.717 1.00 61.84 131 PRO A CA 1
ATOM 970 C C . PRO A 1 131 ? -21.408 -51.770 -11.217 1.00 61.84 131 PRO A C 1
ATOM 972 O O . PRO A 1 131 ? -21.886 -52.842 -10.859 1.00 61.84 131 PRO A O 1
ATOM 975 N N . GLY A 1 132 ? -21.178 -50.796 -10.330 1.00 37.03 132 GLY A N 1
ATOM 976 C CA . GLY A 1 132 ? -21.681 -50.787 -8.942 1.00 37.03 132 GLY A CA 1
ATOM 977 C C . GLY A 1 132 ? -21.476 -49.390 -8.340 1.00 37.03 132 GLY A C 1
ATOM 978 O O . GLY A 1 132 ? -20.357 -48.898 -8.364 1.00 37.03 132 GLY A O 1
ATOM 979 N N . ALA A 1 133 ? -22.482 -48.566 -8.032 1.00 37.19 133 ALA A N 1
ATOM 980 C CA . ALA A 1 133 ? -23.645 -48.687 -7.140 1.00 37.19 133 ALA A CA 1
ATOM 981 C C . ALA A 1 133 ? -23.314 -48.573 -5.634 1.00 37.19 133 ALA A C 1
ATOM 983 O O . ALA A 1 133 ? -22.577 -49.394 -5.099 1.00 37.19 133 ALA A O 1
ATOM 984 N N . SER A 1 134 ? -24.014 -47.622 -4.983 1.00 41.06 134 SER A N 1
ATOM 985 C CA . SER A 1 134 ? -24.252 -47.448 -3.529 1.00 41.06 134 SER A CA 1
ATOM 986 C C . SER A 1 134 ? -23.088 -46.954 -2.657 1.00 41.06 134 SER A C 1
ATOM 988 O O . SER A 1 134 ? -21.946 -47.301 -2.899 1.00 41.06 134 SER A O 1
ATOM 990 N N . ALA A 1 135 ? -23.267 -46.196 -1.569 1.00 36.53 135 ALA A N 1
ATOM 991 C CA . ALA A 1 135 ? -24.409 -45.600 -0.851 1.00 36.53 135 ALA A CA 1
ATOM 992 C C . ALA A 1 135 ? -23.798 -44.647 0.222 1.00 36.53 135 ALA A C 1
ATOM 994 O O . ALA A 1 135 ? -22.673 -44.877 0.649 1.00 36.53 135 ALA A O 1
ATOM 995 N N . ALA A 1 136 ? -24.375 -43.468 0.484 1.00 34.62 136 ALA A N 1
ATOM 996 C CA . ALA A 1 136 ? -25.218 -43.100 1.645 1.00 34.62 136 ALA A CA 1
ATOM 997 C C . ALA A 1 136 ? -24.546 -43.012 3.043 1.00 34.62 136 ALA A C 1
ATOM 999 O O . ALA A 1 136 ? -23.792 -43.902 3.421 1.00 34.62 136 ALA A O 1
ATOM 1000 N N . ALA A 1 137 ? -24.956 -41.964 3.791 1.00 41.59 137 ALA A N 1
ATOM 1001 C CA . ALA A 1 137 ? -24.855 -41.645 5.240 1.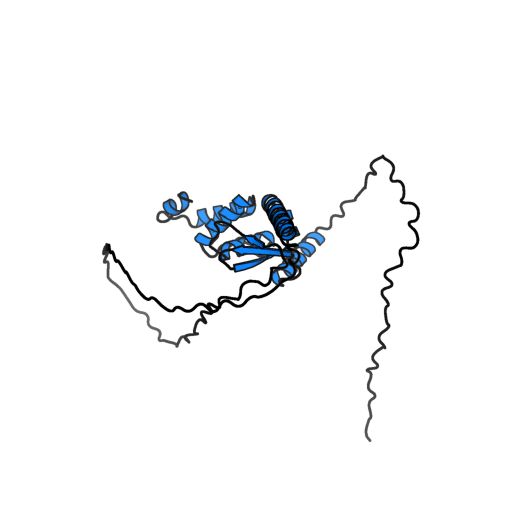00 41.59 137 ALA A CA 1
ATOM 1002 C C . ALA A 1 137 ? -24.160 -40.278 5.449 1.00 41.59 137 ALA A C 1
ATOM 1004 O O . ALA A 1 137 ? -22.985 -40.141 5.140 1.00 41.59 137 ALA A O 1
ATOM 1005 N N . GLU A 1 138 ? -24.774 -39.165 5.870 1.00 40.22 138 GLU A N 1
ATOM 1006 C CA . GLU A 1 138 ? -25.925 -38.866 6.747 1.00 40.22 138 GLU A CA 1
ATOM 1007 C C . GLU A 1 138 ? -25.751 -39.281 8.222 1.00 40.22 138 GLU A C 1
ATOM 1009 O O . GLU A 1 138 ? -26.146 -40.379 8.587 1.00 40.22 138 GLU A O 1
ATOM 1014 N N . VAL A 1 139 ? -25.192 -38.380 9.055 1.00 44.31 139 VAL A N 1
ATOM 1015 C CA . VAL A 1 139 ? -25.396 -38.208 10.523 1.00 44.31 139 VAL A CA 1
ATOM 1016 C C . VAL A 1 139 ? -24.924 -36.763 10.848 1.00 44.31 139 VAL A C 1
ATOM 1018 O O . VAL A 1 139 ? -23.790 -36.437 10.523 1.00 44.31 139 VAL A O 1
ATOM 1021 N N . SER A 1 140 ? -25.706 -35.748 11.250 1.00 44.28 140 SER A N 1
ATOM 1022 C CA . SER A 1 140 ? -26.685 -35.543 12.338 1.00 44.28 140 SER A CA 1
ATOM 1023 C C . SER A 1 140 ? -26.064 -35.301 13.734 1.00 44.28 140 SER A C 1
ATOM 1025 O O . SER A 1 140 ? -25.586 -36.242 14.350 1.00 44.28 140 SER A O 1
ATOM 1027 N N . ALA A 1 141 ? -26.085 -34.047 14.226 1.00 37.69 141 ALA A N 1
ATOM 1028 C CA . ALA A 1 141 ? -26.193 -33.603 15.644 1.00 37.69 141 ALA A CA 1
ATOM 1029 C C . ALA A 1 141 ? -25.835 -32.092 15.731 1.00 37.69 141 ALA A C 1
ATOM 1031 O O . ALA A 1 141 ? -24.754 -31.710 15.304 1.00 37.69 141 ALA A O 1
ATOM 1032 N N . ALA A 1 142 ? -26.710 -31.137 16.072 1.00 34.75 142 ALA A N 1
ATOM 1033 C CA . ALA A 1 142 ? -27.535 -30.910 17.273 1.00 34.75 142 ALA A CA 1
ATOM 1034 C C . ALA A 1 142 ? -26.818 -30.139 18.412 1.00 34.75 142 ALA A C 1
ATOM 1036 O O . ALA A 1 142 ? -25.834 -30.614 18.967 1.00 34.75 142 ALA A O 1
ATOM 1037 N N . GLY A 1 143 ? -27.417 -29.002 18.810 1.00 33.59 143 GLY A N 1
ATOM 1038 C CA . GLY A 1 143 ? -27.229 -28.299 20.097 1.00 33.59 143 GLY A CA 1
ATOM 1039 C C . GLY A 1 143 ? -26.496 -26.953 19.988 1.00 33.59 143 GLY A C 1
ATOM 1040 O O . GLY A 1 143 ? -25.436 -26.890 19.390 1.00 33.59 143 GLY A O 1
ATOM 1041 N N . GLY A 1 144 ? -26.951 -25.816 20.522 1.00 37.28 144 GLY A N 1
ATOM 1042 C CA . GLY A 1 144 ? -28.126 -25.431 21.316 1.00 37.28 144 GLY A CA 1
ATOM 1043 C C . GLY A 1 144 ? -28.176 -23.887 21.342 1.00 37.28 144 GLY A C 1
ATOM 1044 O O . GLY A 1 144 ? -27.144 -23.231 21.306 1.00 37.28 144 GLY A O 1
ATOM 1045 N N . SER A 1 145 ? -29.327 -23.255 21.114 1.00 41.81 145 SER A N 1
ATOM 1046 C CA . SER A 1 145 ? -30.204 -22.662 22.138 1.00 41.81 145 SER A CA 1
ATOM 1047 C C . SER A 1 145 ? -29.496 -22.025 23.347 1.00 41.81 145 SER A C 1
ATOM 1049 O O . SER A 1 145 ? -29.087 -22.739 24.255 1.00 41.81 145 SER A O 1
ATOM 1051 N N . SER A 1 146 ? -29.496 -20.689 23.432 1.00 49.16 146 SER A N 1
ATOM 1052 C CA . SER A 1 146 ? -29.956 -20.010 24.653 1.00 49.16 146 SER A CA 1
ATOM 1053 C C . SER A 1 146 ? -30.368 -18.565 24.376 1.00 49.16 146 SER A C 1
ATOM 1055 O O . SER A 1 146 ? -29.588 -17.746 23.897 1.00 49.16 146 SER A O 1
ATOM 1057 N N . ALA A 1 147 ? -31.620 -18.283 24.717 1.00 37.88 147 ALA A N 1
ATOM 1058 C CA . ALA A 1 147 ? -32.252 -16.978 24.739 1.00 37.88 147 ALA A CA 1
ATOM 1059 C C . ALA A 1 147 ? -32.024 -16.270 26.087 1.00 37.88 147 ALA A C 1
ATOM 1061 O O . ALA A 1 147 ? -31.967 -16.921 27.127 1.00 37.88 147 ALA A O 1
ATOM 1062 N N . ALA A 1 148 ? -31.987 -14.938 26.063 1.00 40.75 148 ALA A N 1
ATOM 1063 C CA . ALA A 1 148 ? -32.412 -14.046 27.147 1.00 40.75 148 ALA A CA 1
ATOM 1064 C C . ALA A 1 148 ? -32.738 -12.696 26.477 1.00 40.75 148 ALA A C 1
ATOM 1066 O O . ALA A 1 148 ? -31.852 -12.053 25.928 1.00 40.75 148 ALA A O 1
ATOM 1067 N N . ALA A 1 149 ? -33.998 -12.351 26.205 1.00 37.06 149 ALA A N 1
ATOM 1068 C CA . ALA A 1 149 ? -35.025 -11.902 27.149 1.00 37.06 149 ALA A CA 1
ATOM 1069 C C . ALA A 1 149 ? -34.572 -10.677 27.965 1.00 37.06 149 ALA A C 1
ATOM 1071 O O . ALA A 1 149 ? -33.963 -10.802 29.021 1.00 37.06 149 ALA A O 1
ATOM 1072 N N . GLY A 1 150 ? -34.920 -9.494 27.459 1.00 37.91 150 GLY A N 1
ATOM 1073 C CA . GLY A 1 150 ? -34.813 -8.210 28.146 1.00 37.91 150 GLY A CA 1
ATOM 1074 C C . GLY A 1 150 ? -35.846 -7.254 27.566 1.00 37.91 150 GLY A C 1
ATOM 1075 O O . GLY A 1 150 ? -35.542 -6.462 26.682 1.00 37.91 150 GLY A O 1
ATOM 1076 N N . ALA A 1 151 ? -37.090 -7.423 28.009 1.00 37.50 151 ALA A N 1
ATOM 1077 C CA . ALA A 1 151 ? -38.231 -6.588 27.670 1.00 37.50 151 ALA A CA 1
ATOM 1078 C C . ALA A 1 151 ? -38.161 -5.240 28.405 1.00 37.50 151 ALA A C 1
ATOM 1080 O O . ALA A 1 151 ? -37.837 -5.188 29.589 1.00 37.50 151 ALA A O 1
ATOM 1081 N N . GLY A 1 152 ? -38.529 -4.173 27.699 1.00 39.41 152 GLY A N 1
ATOM 1082 C CA . GLY A 1 152 ? -38.721 -2.830 28.239 1.00 39.41 152 GLY A CA 1
ATOM 1083 C C . GLY A 1 152 ? -39.457 -1.956 27.226 1.00 39.41 152 GLY A C 1
ATOM 1084 O O . GLY A 1 152 ? -38.834 -1.156 26.538 1.00 39.41 152 GLY A O 1
ATOM 1085 N N . ALA A 1 153 ? -40.771 -2.175 27.107 1.00 38.81 153 ALA A N 1
ATOM 1086 C CA . ALA A 1 153 ? -41.739 -1.218 26.558 1.00 38.81 153 ALA A CA 1
ATOM 1087 C C . ALA A 1 153 ? -41.809 0.011 27.502 1.00 38.81 153 ALA A C 1
ATOM 1089 O O . ALA A 1 153 ? -41.451 -0.111 28.671 1.00 38.81 153 ALA A O 1
ATOM 1090 N N . ASP A 1 154 ? -42.200 1.230 27.127 1.00 48.12 154 ASP A N 1
ATOM 1091 C CA . ASP A 1 154 ? -43.392 1.663 26.381 1.00 48.12 154 ASP A CA 1
ATOM 1092 C C . ASP A 1 154 ? -43.296 3.212 26.133 1.00 48.12 154 ASP A C 1
ATOM 1094 O O . ASP A 1 154 ? -42.266 3.801 26.477 1.00 48.12 154 ASP A O 1
ATOM 1098 N N . PRO A 1 155 ? -44.281 3.922 25.527 1.00 68.12 155 PRO A N 1
ATOM 1099 C CA . PRO A 1 155 ? -44.042 4.829 24.398 1.00 68.12 155 PRO A CA 1
ATOM 1100 C C . PRO A 1 155 ? -44.607 6.258 24.600 1.00 68.12 155 PRO A C 1
ATOM 1102 O O . PRO A 1 155 ? -45.318 6.542 25.564 1.00 68.12 155 PRO A O 1
ATOM 1105 N N . SER A 1 156 ? -44.363 7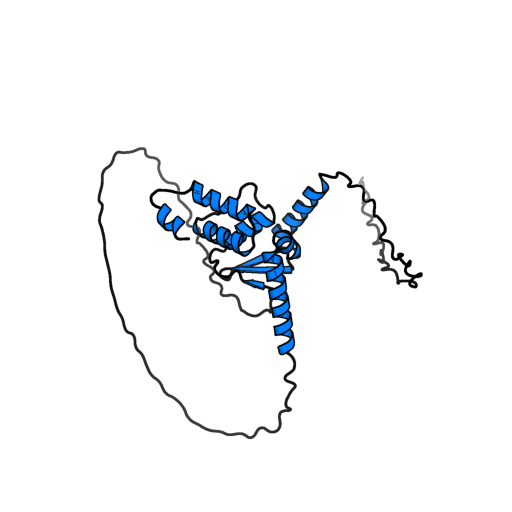.179 23.655 1.00 52.72 156 SER A N 1
ATOM 1106 C CA . SER A 1 156 ? -45.223 8.367 23.440 1.00 52.72 156 SER A CA 1
ATOM 1107 C C . SER A 1 156 ? -44.831 9.189 22.201 1.00 52.72 156 SER A C 1
ATOM 1109 O O . SER A 1 156 ? -43.711 9.041 21.721 1.00 52.72 156 SER A O 1
ATOM 1111 N N . PRO A 1 157 ? -45.751 9.986 21.612 1.00 62.19 157 PRO A N 1
ATOM 1112 C CA . PRO A 1 157 ? -46.231 9.677 20.269 1.00 62.19 157 PRO A CA 1
ATOM 1113 C C . PRO A 1 157 ? -46.122 10.821 19.240 1.00 62.19 157 PRO A C 1
ATOM 1115 O O . PRO A 1 157 ? -45.903 11.980 19.567 1.00 62.19 157 PRO A O 1
ATOM 1118 N N . ALA A 1 158 ? -46.419 10.431 17.995 1.00 38.38 158 ALA A N 1
ATOM 1119 C CA . ALA A 1 158 ? -47.151 11.178 16.969 1.00 38.38 158 ALA A CA 1
ATOM 1120 C C . ALA A 1 158 ? -46.583 12.516 16.448 1.00 38.38 158 ALA A C 1
ATOM 1122 O O . ALA A 1 158 ? -46.860 13.584 16.981 1.00 38.38 158 ALA A O 1
ATOM 1123 N N . ALA A 1 159 ? -46.020 12.465 15.238 1.00 43.12 159 ALA A N 1
ATOM 1124 C CA . ALA A 1 159 ? -46.372 13.427 14.195 1.00 43.12 159 ALA A CA 1
ATOM 1125 C C . ALA A 1 159 ? -46.311 12.742 12.823 1.00 43.12 159 ALA A C 1
ATOM 1127 O O . ALA A 1 159 ? -45.316 12.130 12.442 1.00 43.12 159 ALA A O 1
ATOM 1128 N N . ALA A 1 160 ? -47.442 12.801 12.132 1.00 42.22 160 ALA A N 1
ATOM 1129 C CA . ALA A 1 160 ? -47.745 12.126 10.887 1.00 42.22 160 ALA A CA 1
ATOM 1130 C C . ALA A 1 160 ? -47.169 12.859 9.664 1.00 42.22 160 ALA A C 1
ATOM 1132 O O . ALA A 1 160 ? -47.311 14.074 9.558 1.00 42.22 160 ALA A O 1
ATOM 1133 N N . ALA A 1 161 ? -46.645 12.106 8.695 1.00 46.69 161 ALA A N 1
ATOM 1134 C CA . ALA A 1 161 ? -46.716 12.448 7.275 1.00 46.69 161 ALA A CA 1
ATOM 1135 C C . ALA A 1 161 ? -46.576 11.174 6.425 1.00 46.69 161 ALA A C 1
ATOM 1137 O O . ALA A 1 161 ? -45.769 10.294 6.707 1.00 46.69 161 ALA A O 1
ATOM 1138 N N . ALA A 1 162 ? -47.451 11.083 5.432 1.00 51.31 162 ALA A N 1
ATOM 1139 C CA . ALA A 1 162 ? -47.824 9.916 4.643 1.00 51.31 162 ALA A CA 1
ATOM 1140 C C . ALA A 1 162 ? -46.800 9.560 3.523 1.00 51.31 162 ALA A C 1
ATOM 1142 O O . ALA A 1 162 ? -45.834 10.294 3.319 1.00 51.31 162 ALA A O 1
ATOM 1143 N N . PRO A 1 163 ? -46.999 8.432 2.805 1.00 58.62 163 PRO A N 1
ATOM 1144 C CA . PRO A 1 163 ? -45.951 7.657 2.144 1.00 58.62 163 PRO A CA 1
ATOM 1145 C C . PRO A 1 163 ? -45.776 7.992 0.655 1.00 58.62 163 PRO A C 1
ATOM 1147 O O . PRO A 1 163 ? -46.746 8.243 -0.058 1.00 58.62 163 PRO A O 1
ATOM 1150 N N . ALA A 1 164 ? -44.542 7.886 0.162 1.00 43.69 164 ALA A N 1
ATOM 1151 C CA . ALA A 1 164 ? -44.242 7.810 -1.264 1.00 43.69 164 ALA A CA 1
ATOM 1152 C C . ALA A 1 164 ? -43.352 6.589 -1.526 1.00 43.69 164 ALA A C 1
ATOM 1154 O O . ALA A 1 164 ? -42.384 6.335 -0.814 1.00 43.69 164 ALA A O 1
ATOM 1155 N N . ALA A 1 165 ? -43.763 5.805 -2.517 1.00 44.03 165 ALA A N 1
ATOM 1156 C CA . ALA A 1 165 ? -43.278 4.478 -2.848 1.00 44.03 165 ALA A CA 1
ATOM 1157 C C . ALA A 1 165 ? -41.773 4.424 -3.159 1.00 44.03 165 ALA A C 1
ATOM 1159 O O . ALA A 1 165 ? -41.281 5.140 -4.030 1.00 44.03 165 ALA A O 1
ATOM 1160 N N . SER A 1 166 ? -41.070 3.499 -2.505 1.00 43.75 166 SER A N 1
ATOM 1161 C CA . SER A 1 166 ? -39.708 3.112 -2.873 1.00 43.75 166 SER A CA 1
ATOM 1162 C C . SER A 1 166 ? -39.750 2.097 -4.023 1.00 43.75 166 SER A C 1
ATOM 1164 O O . SER A 1 166 ? -40.375 1.045 -3.866 1.00 43.75 166 SER A O 1
ATOM 1166 N N . PRO A 1 167 ? -39.084 2.342 -5.164 1.00 57.53 167 PRO A N 1
ATOM 1167 C CA . PRO A 1 167 ? -38.867 1.308 -6.163 1.00 57.53 167 PRO A CA 1
ATOM 1168 C C . PRO A 1 167 ? -37.843 0.295 -5.634 1.00 57.53 167 PRO A C 1
ATOM 1170 O O . PRO A 1 167 ? -36.680 0.620 -5.393 1.00 57.53 167 PRO A O 1
ATOM 1173 N N . THR A 1 168 ? -38.284 -0.950 -5.461 1.00 47.75 168 THR A N 1
ATOM 1174 C CA . THR A 1 168 ? -37.429 -2.121 -5.251 1.00 47.75 168 THR A CA 1
ATOM 1175 C C . THR A 1 168 ? -36.577 -2.339 -6.503 1.00 47.75 168 THR A C 1
ATOM 1177 O O . THR A 1 168 ? -36.989 -3.013 -7.445 1.00 47.75 168 THR A O 1
ATOM 1180 N N . LEU A 1 169 ? -35.389 -1.735 -6.540 1.00 44.03 169 LEU A N 1
ATOM 1181 C CA . LEU A 1 169 ? -34.368 -2.061 -7.529 1.00 44.03 169 LEU A CA 1
ATOM 1182 C C . LEU A 1 169 ? -33.686 -3.358 -7.100 1.00 44.03 169 LEU A C 1
ATOM 1184 O O . LEU A 1 169 ? -32.936 -3.407 -6.127 1.00 44.03 169 LEU A O 1
ATOM 1188 N N . ALA A 1 170 ? -34.019 -4.415 -7.836 1.00 37.50 170 ALA A N 1
ATOM 1189 C CA . ALA A 1 170 ? -33.420 -5.730 -7.752 1.00 37.50 170 ALA A CA 1
ATOM 1190 C C . ALA A 1 170 ? -31.890 -5.637 -7.784 1.00 37.50 170 ALA A C 1
ATOM 1192 O O . ALA A 1 170 ? -31.303 -5.072 -8.704 1.00 37.50 170 ALA A O 1
ATOM 1193 N N . THR A 1 171 ? -31.255 -6.219 -6.773 1.00 43.06 171 THR A N 1
ATOM 1194 C CA . THR A 1 171 ? -29.815 -6.450 -6.713 1.00 43.06 171 THR A CA 1
ATOM 1195 C C . THR A 1 171 ? -29.475 -7.616 -7.651 1.00 43.06 171 THR A C 1
ATOM 1197 O O . THR A 1 171 ? -29.904 -8.740 -7.377 1.00 43.06 171 THR A O 1
ATOM 1200 N N . PRO A 1 172 ? -28.730 -7.422 -8.757 1.00 45.31 172 PRO A N 1
ATOM 1201 C CA . PRO A 1 172 ? -28.218 -8.545 -9.527 1.00 45.31 172 PRO A CA 1
ATOM 1202 C C . PRO A 1 172 ? -27.043 -9.160 -8.761 1.00 45.31 172 PRO A C 1
ATOM 1204 O O . PRO A 1 172 ? -25.902 -8.708 -8.853 1.00 45.31 172 PRO A O 1
ATOM 1207 N N . SER A 1 173 ? -27.340 -10.197 -7.979 1.00 43.66 173 SER A N 1
ATOM 1208 C CA . SER A 1 173 ? -26.339 -11.086 -7.391 1.00 43.66 173 SER A CA 1
ATOM 1209 C C . SER A 1 173 ? -25.738 -11.939 -8.512 1.00 43.66 173 SER A C 1
ATOM 1211 O O . SER A 1 173 ? -26.215 -13.027 -8.829 1.00 43.66 173 SER A O 1
ATOM 1213 N N . ALA A 1 174 ? -24.742 -11.387 -9.202 1.00 39.53 174 ALA A N 1
ATOM 1214 C CA . ALA A 1 174 ? -24.007 -12.070 -10.255 1.00 39.53 174 ALA A CA 1
ATOM 1215 C C . ALA A 1 174 ? -22.823 -12.828 -9.643 1.00 39.53 174 ALA A C 1
ATOM 1217 O O . ALA A 1 174 ? -21.679 -12.381 -9.691 1.00 39.53 174 ALA A O 1
ATOM 1218 N N . THR A 1 175 ? -23.096 -14.002 -9.074 1.00 43.75 175 THR A N 1
ATOM 1219 C CA . THR A 1 175 ? -22.067 -15.002 -8.763 1.00 43.75 175 THR A CA 1
ATOM 1220 C C . THR A 1 175 ? -21.698 -15.734 -10.055 1.00 43.75 175 THR A C 1
ATOM 1222 O O . THR A 1 175 ? -22.062 -16.884 -10.276 1.00 43.75 175 THR A O 1
ATOM 1225 N N . ALA A 1 176 ? -21.024 -15.031 -10.966 1.00 44.75 176 ALA A N 1
ATOM 1226 C CA . ALA A 1 176 ? -20.413 -15.640 -12.138 1.00 44.75 176 ALA A CA 1
ATOM 1227 C C . ALA A 1 176 ? -19.026 -16.159 -11.738 1.00 44.75 176 ALA A C 1
ATOM 1229 O O . ALA A 1 176 ? -18.063 -15.397 -11.662 1.00 44.75 176 ALA A O 1
ATOM 1230 N N . SER A 1 177 ? -18.930 -17.459 -11.454 1.00 49.06 177 SER A N 1
ATOM 1231 C CA . SER A 1 177 ? -17.652 -18.166 -11.370 1.00 49.06 177 SER A CA 1
ATOM 1232 C C . SER A 1 177 ? -16.970 -18.100 -12.739 1.00 49.06 177 SER A C 1
ATOM 1234 O O . SER A 1 177 ? -17.324 -18.833 -13.660 1.00 49.06 177 SER A O 1
ATOM 1236 N N . ALA A 1 178 ? -16.042 -17.156 -12.884 1.00 47.06 178 ALA A N 1
ATOM 1237 C CA . ALA A 1 178 ? -15.270 -16.948 -14.099 1.00 47.06 178 ALA A CA 1
ATOM 1238 C C . ALA A 1 178 ? -14.325 -18.140 -14.366 1.00 47.06 178 ALA A C 1
ATOM 1240 O O . ALA A 1 178 ? -13.795 -18.726 -13.415 1.00 47.06 178 ALA A O 1
ATOM 1241 N N . PRO A 1 179 ? -14.104 -18.503 -15.643 1.00 47.53 179 PRO A N 1
ATOM 1242 C CA . PRO A 1 179 ? -13.219 -19.596 -16.025 1.00 47.53 179 PRO A CA 1
ATOM 1243 C C . PRO A 1 179 ? -11.779 -19.290 -15.597 1.00 47.53 179 PRO A C 1
ATOM 1245 O O . PRO A 1 179 ? -11.243 -18.217 -15.881 1.00 47.53 179 PRO A O 1
ATOM 1248 N N . LYS A 1 180 ? -11.174 -20.248 -14.889 1.00 57.31 180 LYS A N 1
ATOM 1249 C CA . LYS A 1 180 ? -9.747 -20.262 -14.559 1.00 57.31 180 LYS A CA 1
ATOM 1250 C C . LYS A 1 180 ? -8.929 -20.489 -15.835 1.00 57.31 180 LYS A C 1
ATOM 1252 O O . LYS A 1 180 ? -9.386 -21.162 -16.752 1.00 57.31 180 LYS A O 1
ATOM 1257 N N . ASP A 1 181 ? -7.720 -19.940 -15.836 1.00 52.50 181 ASP A N 1
ATOM 1258 C CA . ASP A 1 181 ? -6.628 -20.255 -16.766 1.00 52.50 181 ASP A CA 1
ATOM 1259 C C . ASP A 1 181 ? -6.600 -19.551 -18.125 1.00 52.50 181 ASP A C 1
ATOM 1261 O O . ASP A 1 181 ? -6.364 -20.145 -19.173 1.00 52.50 181 ASP A O 1
ATOM 1265 N N . SER A 1 182 ? -6.638 -18.220 -18.093 1.00 55.47 182 SER A N 1
ATOM 1266 C CA . SER A 1 182 ? -5.673 -17.472 -18.905 1.00 55.47 182 SER A CA 1
ATOM 1267 C C . SER A 1 182 ? -4.500 -17.113 -17.998 1.00 55.47 182 SER A C 1
ATOM 1269 O O . SER A 1 182 ? -4.661 -16.245 -17.137 1.00 55.47 182 SER A O 1
ATOM 1271 N N . ALA A 1 183 ? -3.364 -17.800 -18.155 1.00 60.66 183 ALA A N 1
ATOM 1272 C CA . ALA A 1 183 ? -2.122 -17.531 -17.431 1.00 60.66 183 ALA A CA 1
ATOM 1273 C C . ALA A 1 183 ? -1.897 -16.016 -17.345 1.00 60.66 183 ALA A C 1
ATOM 1275 O O . ALA A 1 183 ? -1.672 -15.347 -18.359 1.00 60.66 183 ALA A O 1
ATOM 1276 N N . SER A 1 184 ? -2.073 -15.462 -16.143 1.00 68.75 184 SER A N 1
ATOM 1277 C CA . SER A 1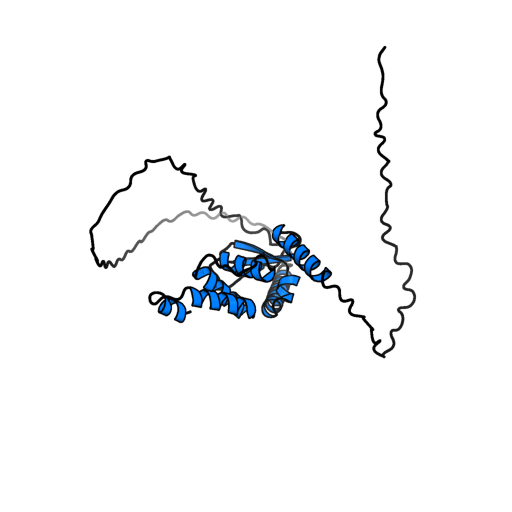 184 ? -1.961 -14.028 -15.914 1.00 68.75 184 SER A CA 1
ATOM 1278 C C . SER A 1 184 ? -0.579 -13.592 -16.373 1.00 68.75 184 SER A C 1
ATOM 1280 O O . SER A 1 184 ? 0.427 -14.011 -15.812 1.00 68.75 184 SER A O 1
ATOM 1282 N N . ARG A 1 185 ? -0.522 -12.748 -17.408 1.00 86.25 185 ARG A N 1
ATOM 1283 C CA . ARG A 1 185 ? 0.742 -12.226 -17.950 1.00 86.25 185 ARG A CA 1
ATOM 1284 C C . ARG A 1 185 ? 1.529 -11.413 -16.915 1.00 86.25 185 ARG A C 1
ATOM 1286 O O . ARG A 1 185 ? 2.713 -11.152 -17.106 1.00 86.25 185 ARG A O 1
ATOM 1293 N N . TYR A 1 186 ? 0.858 -11.004 -15.844 1.00 92.81 186 TYR A N 1
ATOM 1294 C CA . TYR A 1 186 ? 1.413 -10.199 -14.774 1.00 92.81 186 TYR A CA 1
ATOM 1295 C C . TYR A 1 186 ? 1.614 -11.041 -13.516 1.00 92.81 186 TYR A C 1
ATOM 1297 O O . TYR A 1 186 ? 0.733 -11.850 -13.199 1.00 92.81 186 TYR A O 1
ATOM 1305 N N . PRO A 1 187 ? 2.726 -10.826 -12.788 1.00 94.81 187 PRO A N 1
ATOM 1306 C CA . PRO A 1 187 ? 2.920 -11.425 -11.478 1.00 94.81 187 PRO A CA 1
ATOM 1307 C C . PRO A 1 187 ? 1.755 -11.048 -10.561 1.00 94.81 187 PRO A C 1
ATOM 1309 O O . PRO A 1 187 ? 1.319 -9.892 -10.523 1.00 94.81 187 PRO A O 1
ATOM 1312 N N . GLU A 1 188 ? 1.253 -12.042 -9.842 1.00 95.62 188 GLU A N 1
ATOM 1313 C CA . GLU A 1 188 ? 0.156 -11.901 -8.895 1.00 95.62 188 GLU A CA 1
ATOM 1314 C C . GLU A 1 188 ? 0.708 -12.035 -7.477 1.00 95.62 188 GLU A C 1
ATOM 1316 O O . GLU A 1 188 ? 1.421 -12.990 -7.173 1.00 95.62 188 GLU A O 1
ATOM 1321 N N . LEU A 1 189 ? 0.436 -11.040 -6.634 1.00 96.69 189 LEU A N 1
ATOM 1322 C CA . LEU A 1 189 ? 0.872 -11.005 -5.243 1.00 96.69 189 LEU A CA 1
ATOM 1323 C C . LEU A 1 189 ? -0.332 -11.271 -4.336 1.00 96.69 189 LEU A C 1
ATOM 1325 O O . LEU A 1 189 ? -1.192 -10.406 -4.161 1.00 96.69 189 LEU A O 1
ATOM 1329 N N . GLU A 1 190 ? -0.366 -12.467 -3.754 1.00 96.38 190 GLU A N 1
ATOM 1330 C CA . GLU A 1 190 ? -1.415 -12.890 -2.825 1.00 96.38 190 GLU A CA 1
ATOM 1331 C C . GLU A 1 190 ? -1.214 -12.279 -1.432 1.00 96.38 190 GLU A C 1
ATOM 1333 O O . GLU A 1 190 ? -0.186 -12.471 -0.769 1.00 96.38 190 GLU A O 1
ATOM 1338 N N . LEU A 1 191 ? -2.228 -11.549 -0.965 1.00 97.06 191 LEU A N 1
ATOM 1339 C CA . LEU A 1 191 ? -2.248 -10.930 0.356 1.00 97.06 191 LEU A CA 1
ATOM 1340 C C . LEU A 1 191 ? -2.800 -11.928 1.380 1.00 97.06 191 LEU A C 1
ATOM 1342 O O . LEU A 1 191 ? -4.006 -12.098 1.540 1.00 97.06 191 LEU A O 1
ATOM 1346 N N . HIS A 1 192 ? -1.888 -12.626 2.052 1.00 94.69 192 HIS A N 1
ATOM 1347 C CA . HIS A 1 192 ? -2.224 -13.673 3.011 1.00 94.69 192 HIS A CA 1
ATOM 1348 C C . HIS A 1 192 ? -2.807 -13.087 4.303 1.00 94.69 192 HIS A C 1
ATOM 1350 O O . HIS A 1 192 ? -2.276 -12.120 4.842 1.00 94.69 192 HIS A O 1
ATOM 1356 N N . GLY A 1 193 ? -3.866 -13.708 4.829 1.00 93.81 193 GLY A N 1
ATOM 1357 C CA . GLY A 1 193 ? -4.480 -13.306 6.102 1.00 93.81 193 GLY A CA 1
ATOM 1358 C C . GLY A 1 193 ? -5.371 -12.064 6.027 1.00 93.81 193 GLY A C 1
ATOM 1359 O O . GLY A 1 193 ? -5.824 -11.596 7.069 1.00 93.81 193 GLY A O 1
ATOM 1360 N N . ILE A 1 194 ? -5.630 -11.561 4.817 1.00 97.06 194 ILE A N 1
ATOM 1361 C CA . ILE A 1 194 ? -6.541 -10.449 4.547 1.00 97.06 194 ILE A CA 1
ATOM 1362 C C . ILE A 1 194 ? -7.797 -11.011 3.893 1.00 97.06 194 ILE A C 1
ATOM 1364 O O . ILE A 1 194 ? -7.726 -11.685 2.863 1.00 97.06 194 ILE A O 1
ATOM 1368 N N . ASN A 1 195 ? -8.945 -10.756 4.510 1.00 94.19 195 ASN A N 1
ATOM 1369 C CA . ASN A 1 195 ? -10.239 -11.211 4.011 1.00 94.19 195 ASN A CA 1
ATOM 1370 C C . ASN A 1 195 ? -10.982 -10.069 3.321 1.00 94.19 195 ASN A C 1
ATOM 1372 O O . ASN A 1 195 ? -11.699 -10.304 2.344 1.00 94.19 195 ASN A O 1
ATOM 1376 N N . ASP A 1 196 ? -10.772 -8.837 3.790 1.00 97.31 196 ASP A N 1
ATOM 1377 C CA . ASP A 1 196 ? -11.533 -7.687 3.339 1.00 97.31 196 ASP A CA 1
ATOM 1378 C C . ASP A 1 196 ? -10.905 -7.013 2.110 1.00 97.31 196 ASP A C 1
ATOM 1380 O O . ASP A 1 196 ? -9.849 -6.378 2.188 1.00 97.31 196 ASP A O 1
ATOM 1384 N N . PRO A 1 197 ? -11.573 -7.042 0.944 1.00 97.31 197 PRO A N 1
ATOM 1385 C CA . PRO A 1 197 ? -11.072 -6.372 -0.255 1.00 97.31 197 PRO A CA 1
ATOM 1386 C C . PRO A 1 197 ? -11.075 -4.843 -0.137 1.00 97.31 197 PRO A C 1
ATOM 1388 O O . PRO A 1 197 ? -10.393 -4.152 -0.895 1.00 97.31 197 PRO A O 1
ATOM 1391 N N . GLU A 1 198 ? -11.872 -4.302 0.781 1.00 97.62 198 GLU A N 1
ATOM 1392 C CA . GLU A 1 198 ? -11.911 -2.872 1.075 1.00 97.62 198 GLU A CA 1
ATOM 1393 C C . GLU A 1 198 ? -10.632 -2.408 1.776 1.00 97.62 198 GLU A C 1
ATOM 1395 O O . GLU A 1 198 ? -10.181 -1.294 1.517 1.00 97.62 198 GLU A O 1
ATOM 1400 N N . ALA A 1 199 ? -9.980 -3.283 2.551 1.00 97.81 199 ALA A N 1
ATOM 1401 C CA . ALA A 1 199 ? -8.684 -2.994 3.154 1.00 97.81 199 ALA A CA 1
ATOM 1402 C C . ALA A 1 199 ? -7.600 -2.772 2.089 1.00 97.81 199 ALA A C 1
ATOM 1404 O O . ALA A 1 199 ? -6.822 -1.823 2.162 1.00 97.81 199 ALA A O 1
ATOM 1405 N N . VAL A 1 200 ? -7.595 -3.600 1.040 1.00 97.75 200 VAL A N 1
ATOM 1406 C CA . VAL A 1 200 ? -6.652 -3.463 -0.082 1.00 97.75 200 VAL A CA 1
ATOM 1407 C C . VAL A 1 200 ? -6.885 -2.161 -0.847 1.00 97.75 200 VAL A C 1
ATOM 1409 O O . VAL A 1 200 ? -5.928 -1.506 -1.251 1.00 97.75 200 VAL A O 1
ATOM 1412 N N . ARG A 1 201 ? -8.149 -1.751 -1.015 1.00 96.94 201 ARG A N 1
ATOM 1413 C CA . ARG A 1 201 ? -8.485 -0.453 -1.619 1.00 96.94 201 ARG A CA 1
ATOM 1414 C C . ARG A 1 201 ? -7.980 0.703 -0.768 1.00 96.94 201 ARG A C 1
ATOM 1416 O O . ARG A 1 201 ? -7.289 1.549 -1.308 1.00 96.94 201 ARG A O 1
ATOM 1423 N N . ALA A 1 202 ? -8.237 0.690 0.540 1.00 97.25 202 ALA A N 1
ATOM 1424 C CA . ALA A 1 202 ? -7.758 1.728 1.452 1.00 97.25 202 ALA A CA 1
ATOM 1425 C C . ALA A 1 202 ? -6.220 1.825 1.472 1.00 97.25 202 ALA A C 1
ATOM 1427 O O . ALA A 1 202 ? -5.664 2.922 1.467 1.00 97.25 202 ALA A O 1
ATOM 1428 N N . LEU A 1 203 ? -5.523 0.683 1.424 1.00 97.50 203 LEU A N 1
ATOM 1429 C CA . LEU A 1 203 ? -4.067 0.626 1.279 1.00 97.50 203 LEU A CA 1
ATOM 1430 C C . LEU A 1 203 ? -3.596 1.266 -0.035 1.00 97.50 203 LEU A C 1
ATOM 1432 O O . LEU A 1 203 ? -2.670 2.076 -0.029 1.00 97.50 203 LEU A O 1
ATOM 1436 N N . LEU A 1 204 ? -4.201 0.893 -1.165 1.00 97.50 204 LEU A N 1
ATOM 1437 C CA . LEU A 1 204 ? -3.835 1.452 -2.467 1.00 97.50 204 LEU A CA 1
ATOM 1438 C C . LEU A 1 204 ? -4.163 2.942 -2.536 1.00 97.50 204 LEU A C 1
ATOM 1440 O O . LEU A 1 204 ? -3.354 3.723 -3.030 1.00 97.50 204 LEU A O 1
ATOM 1444 N N . ASP A 1 205 ? -5.293 3.354 -1.977 1.00 96.81 205 ASP A N 1
ATOM 1445 C CA . ASP A 1 205 ? -5.675 4.753 -1.919 1.00 96.81 205 ASP A CA 1
ATOM 1446 C C . ASP A 1 205 ? -4.658 5.563 -1.109 1.00 96.81 205 ASP A C 1
ATOM 1448 O O . ASP A 1 205 ? -4.227 6.623 -1.556 1.00 96.81 205 ASP A O 1
ATOM 1452 N N . PHE A 1 206 ? -4.157 5.025 0.005 1.00 96.88 206 PHE A N 1
ATOM 1453 C CA . PHE A 1 206 ? -3.048 5.627 0.744 1.00 96.88 206 PHE A CA 1
ATOM 1454 C C . PHE A 1 206 ? -1.761 5.716 -0.097 1.00 96.88 206 PHE A C 1
ATOM 1456 O O . PHE A 1 206 ? -1.165 6.786 -0.209 1.00 96.88 206 PHE A O 1
ATOM 1463 N N . VAL A 1 207 ? -1.353 4.619 -0.747 1.00 96.69 207 VAL A N 1
ATOM 1464 C CA . VAL A 1 207 ? -0.132 4.543 -1.576 1.00 96.69 207 VAL A CA 1
ATOM 1465 C C . VAL A 1 207 ? -0.157 5.530 -2.750 1.00 96.69 207 VAL A C 1
ATOM 1467 O O . VAL A 1 207 ? 0.868 6.125 -3.078 1.00 96.69 207 VAL A O 1
ATOM 1470 N N . TYR A 1 208 ? -1.316 5.724 -3.381 1.00 96.75 208 TYR A N 1
ATOM 1471 C CA . TYR A 1 208 ? -1.501 6.655 -4.500 1.00 96.75 208 TYR A CA 1
ATOM 1472 C C . TYR A 1 208 ? -1.958 8.060 -4.058 1.00 96.75 208 TYR A C 1
ATOM 1474 O O . TYR A 1 208 ? -2.187 8.942 -4.899 1.00 96.75 208 TYR A O 1
ATOM 1482 N N . GLY A 1 209 ? -2.121 8.289 -2.752 1.00 95.12 209 GLY A N 1
ATOM 1483 C CA . GLY A 1 209 ? -2.673 9.525 -2.195 1.00 95.12 209 GLY A CA 1
ATOM 1484 C C . GLY A 1 209 ? -4.058 9.866 -2.759 1.00 95.12 209 GLY A C 1
ATOM 1485 O O . GLY A 1 209 ? -4.331 11.022 -3.076 1.00 95.12 209 GLY A O 1
ATOM 1486 N N . LEU A 1 210 ? -4.897 8.858 -2.993 1.00 88.50 210 LEU A N 1
ATOM 1487 C CA . LEU A 1 210 ? -6.282 8.956 -3.452 1.00 88.50 210 LEU A CA 1
ATOM 1488 C C . LEU A 1 210 ? -7.209 9.150 -2.257 1.00 88.50 210 LEU A C 1
ATOM 1490 O O . LEU A 1 210 ? -7.995 8.288 -1.893 1.00 88.50 210 LEU A O 1
ATOM 1494 N N . GLY A 1 211 ? -7.099 10.296 -1.613 1.00 79.19 211 GLY A N 1
ATOM 1495 C CA . GLY A 1 211 ? -7.896 10.588 -0.434 1.00 79.19 211 GLY A CA 1
ATOM 1496 C C . GLY A 1 211 ? -7.159 11.594 0.414 1.00 79.19 211 GLY A C 1
ATOM 1497 O O . GLY A 1 211 ? -5.947 11.496 0.573 1.00 79.19 211 GLY A O 1
ATOM 1498 N N . GLY A 1 212 ? -7.880 12.602 0.898 1.00 86.69 212 GLY A N 1
ATOM 1499 C CA . GLY A 1 212 ? -7.317 13.516 1.883 1.00 86.69 212 GLY A CA 1
ATOM 1500 C C . GLY A 1 212 ? -7.095 12.763 3.188 1.00 86.69 212 GLY A C 1
ATOM 1501 O O . GLY A 1 212 ? -5.970 12.449 3.559 1.00 86.69 212 GLY A O 1
ATOM 1502 N N . GLU A 1 213 ? -8.191 12.426 3.858 1.00 90.38 213 GLU A N 1
ATOM 1503 C CA . GLU A 1 213 ? -8.154 11.695 5.120 1.00 90.38 213 GLU A CA 1
ATOM 1504 C C . GLU A 1 213 ? -8.361 10.195 4.893 1.00 90.38 213 GLU A C 1
ATOM 1506 O O . GLU A 1 213 ? -9.216 9.774 4.111 1.00 90.38 213 GLU A O 1
ATOM 1511 N N . TYR A 1 214 ? -7.565 9.388 5.596 1.00 94.38 214 TYR A N 1
ATOM 1512 C CA . TYR A 1 214 ? -7.711 7.937 5.633 1.00 94.38 214 TYR A CA 1
ATOM 1513 C C . TYR A 1 214 ? -9.122 7.547 6.096 1.00 94.38 214 TYR A C 1
ATOM 1515 O O . TYR A 1 214 ? -9.555 7.937 7.182 1.00 94.38 214 TYR A O 1
ATOM 1523 N N . SER A 1 215 ? -9.823 6.750 5.286 1.00 91.69 215 SER A N 1
ATOM 1524 C CA . SER A 1 215 ? -11.173 6.275 5.586 1.00 91.69 215 SER A CA 1
ATOM 1525 C C . SER A 1 215 ? -11.299 4.789 5.260 1.00 91.69 215 SER A C 1
ATOM 1527 O O . SER A 1 215 ? -11.349 4.399 4.094 1.00 91.69 215 SER A O 1
ATOM 1529 N N . ALA A 1 216 ? -11.346 3.957 6.301 1.00 92.81 216 ALA A N 1
ATOM 1530 C CA . ALA A 1 216 ? -11.751 2.563 6.184 1.00 92.81 216 ALA A CA 1
ATOM 1531 C C . ALA A 1 216 ? -13.277 2.466 6.392 1.00 92.81 216 ALA A C 1
ATOM 1533 O O . ALA A 1 216 ? -13.777 2.977 7.399 1.00 92.81 216 ALA A O 1
ATOM 1534 N N . PRO A 1 217 ? -14.024 1.833 5.471 1.00 91.75 217 PRO A N 1
ATOM 1535 C CA . PRO A 1 217 ? -15.488 1.753 5.543 1.00 91.75 217 PRO A CA 1
ATOM 1536 C C . PRO A 1 217 ? -16.005 0.868 6.688 1.00 91.75 217 PRO A C 1
ATOM 1538 O O . PRO A 1 217 ? -17.128 1.070 7.147 1.00 91.75 217 PRO A O 1
ATOM 1541 N N . SER A 1 218 ? -15.205 -0.093 7.160 1.00 95.25 218 SER A N 1
ATOM 1542 C CA . SER A 1 218 ? -15.563 -1.008 8.245 1.00 95.25 218 SER A CA 1
ATOM 1543 C C . SER A 1 218 ? -14.402 -1.212 9.224 1.00 95.25 218 SER A C 1
ATOM 1545 O O . SER A 1 218 ? -13.229 -1.040 8.881 1.00 95.25 218 SER A O 1
ATOM 1547 N N . ASP A 1 219 ? -14.733 -1.607 10.455 1.00 94.12 219 ASP A N 1
ATOM 1548 C CA . ASP A 1 219 ? -13.746 -1.945 11.489 1.00 94.12 219 ASP A CA 1
ATOM 1549 C C . ASP A 1 219 ? -12.903 -3.171 11.111 1.00 94.12 219 ASP A C 1
ATOM 1551 O O . ASP A 1 219 ? -11.714 -3.234 11.428 1.00 94.12 219 ASP A O 1
ATOM 1555 N N . GLU A 1 220 ? -13.518 -4.149 10.440 1.00 95.31 220 GLU A N 1
ATOM 1556 C CA . GLU A 1 220 ? -12.856 -5.363 9.950 1.00 95.31 220 GLU A CA 1
ATOM 1557 C C . GLU A 1 220 ? -11.831 -5.010 8.868 1.00 95.31 220 GLU A C 1
ATOM 1559 O O . GLU A 1 220 ? -10.651 -5.334 9.022 1.00 95.31 220 GLU A O 1
ATOM 1564 N N . ALA A 1 221 ? -12.225 -4.178 7.894 1.00 96.94 221 ALA A N 1
ATOM 1565 C CA . ALA A 1 221 ? -11.303 -3.645 6.901 1.00 96.94 221 ALA A CA 1
ATOM 1566 C C . ALA A 1 221 ? -10.163 -2.856 7.558 1.00 96.94 221 ALA A C 1
ATOM 1568 O O . ALA A 1 221 ? -9.014 -2.997 7.156 1.00 96.94 221 ALA A O 1
ATOM 1569 N N . ASN A 1 222 ? -10.435 -2.061 8.598 1.00 96.81 222 ASN A N 1
ATOM 1570 C CA . ASN A 1 222 ? -9.395 -1.300 9.293 1.00 96.81 222 ASN A CA 1
ATOM 1571 C C . ASN A 1 222 ? -8.375 -2.199 10.023 1.00 96.81 222 ASN A C 1
ATOM 1573 O O . ASN A 1 222 ? -7.184 -1.890 10.037 1.00 96.81 222 ASN A O 1
ATOM 1577 N N . ARG A 1 223 ? -8.815 -3.324 10.604 1.00 96.06 223 ARG A N 1
ATOM 1578 C CA . ARG A 1 223 ? -7.912 -4.333 11.192 1.00 96.06 223 ARG A CA 1
ATOM 1579 C C . ARG A 1 223 ? -7.033 -4.983 10.129 1.00 96.06 223 ARG A C 1
ATOM 1581 O O . ARG A 1 223 ? -5.836 -5.158 10.343 1.00 96.06 223 ARG A O 1
ATOM 1588 N N . ASP A 1 224 ? -7.612 -5.303 8.980 1.00 97.31 224 ASP A N 1
ATOM 1589 C CA . ASP A 1 224 ? -6.881 -5.860 7.847 1.00 97.31 224 ASP A CA 1
ATOM 1590 C C . ASP A 1 224 ? -5.889 -4.845 7.246 1.00 97.31 224 ASP A C 1
ATOM 1592 O O . ASP A 1 224 ? -4.752 -5.206 6.939 1.00 97.31 224 ASP A O 1
ATOM 1596 N N . VAL A 1 225 ? -6.242 -3.555 7.177 1.00 97.62 225 VAL A N 1
ATOM 1597 C CA . VAL A 1 225 ? -5.297 -2.483 6.811 1.00 97.62 225 VAL A CA 1
ATOM 1598 C C . VAL A 1 225 ? -4.143 -2.406 7.806 1.00 97.62 225 VAL A C 1
ATOM 1600 O O . VAL A 1 225 ? -2.997 -2.279 7.383 1.00 97.62 225 VAL A O 1
ATOM 1603 N N . LEU A 1 226 ? -4.412 -2.505 9.111 1.00 97.00 226 LEU A N 1
ATOM 1604 C CA . LEU A 1 226 ? -3.365 -2.474 10.133 1.00 97.00 226 LEU A CA 1
ATOM 1605 C C . LEU A 1 226 ? -2.374 -3.637 9.957 1.00 97.00 226 LEU A C 1
ATOM 1607 O O . LEU A 1 226 ? -1.162 -3.422 9.972 1.00 97.00 226 LEU A O 1
ATOM 1611 N N . ARG A 1 227 ? -2.878 -4.851 9.694 1.00 97.06 227 ARG A N 1
ATOM 1612 C CA . ARG A 1 227 ? -2.041 -6.022 9.379 1.00 97.06 227 ARG A CA 1
ATOM 1613 C C . ARG A 1 227 ? -1.204 -5.803 8.123 1.00 97.06 227 ARG A C 1
ATOM 1615 O O . ARG A 1 227 ? -0.006 -6.075 8.136 1.00 97.06 227 ARG A O 1
ATOM 1622 N N . LEU A 1 228 ? -1.812 -5.278 7.056 1.00 97.69 228 LEU A N 1
ATOM 1623 C CA . LEU A 1 228 ? -1.108 -4.932 5.818 1.00 97.69 228 LEU A CA 1
ATOM 1624 C C . LEU A 1 228 ? -0.009 -3.894 6.069 1.00 97.69 228 LEU A C 1
ATOM 1626 O O . LEU A 1 228 ? 1.110 -4.052 5.582 1.00 97.69 228 LEU A O 1
ATOM 1630 N N . ALA A 1 229 ? -0.303 -2.854 6.847 1.00 97.50 229 ALA A N 1
ATOM 1631 C CA . ALA A 1 229 ? 0.650 -1.804 7.170 1.00 97.50 229 ALA A CA 1
ATOM 1632 C C . ALA A 1 229 ? 1.862 -2.360 7.927 1.00 97.50 229 ALA A C 1
ATOM 1634 O O . ALA A 1 229 ? 2.994 -2.036 7.577 1.00 97.50 229 ALA A O 1
ATOM 1635 N N . GLN A 1 230 ? 1.650 -3.257 8.890 1.00 97.25 230 GLN A N 1
ATOM 1636 C CA . GLN A 1 230 ? 2.735 -3.917 9.620 1.00 97.25 230 GLN A CA 1
ATOM 1637 C C . GLN A 1 230 ? 3.533 -4.868 8.721 1.00 97.25 230 GLN A C 1
ATOM 1639 O O . GLN A 1 230 ? 4.761 -4.786 8.665 1.00 97.25 230 GLN A O 1
ATOM 1644 N N . GLN A 1 231 ? 2.842 -5.719 7.956 1.00 97.00 231 GLN A N 1
ATOM 1645 C CA . GLN A 1 231 ? 3.459 -6.690 7.049 1.00 97.00 231 GLN A CA 1
ATOM 1646 C C . GLN A 1 231 ? 4.358 -6.022 6.002 1.00 97.00 231 GLN A C 1
ATOM 1648 O O . GLN A 1 231 ? 5.419 -6.547 5.669 1.00 97.00 231 GLN A O 1
ATOM 1653 N N . PHE A 1 232 ? 3.933 -4.874 5.477 1.00 97.75 232 PHE A N 1
ATOM 1654 C CA . PHE A 1 232 ? 4.684 -4.113 4.484 1.00 97.75 232 PHE A CA 1
ATOM 1655 C C . PHE A 1 232 ? 5.462 -2.938 5.092 1.00 97.75 232 PHE A C 1
ATOM 1657 O O . PHE A 1 232 ? 6.039 -2.155 4.345 1.00 97.75 232 PHE A O 1
ATOM 1664 N N . SER A 1 233 ? 5.536 -2.809 6.417 1.00 97.25 233 SER A N 1
ATOM 1665 C CA . SER A 1 233 ? 6.285 -1.746 7.107 1.00 97.25 233 SER A CA 1
ATOM 1666 C C . SER A 1 233 ? 5.942 -0.330 6.610 1.00 97.25 233 SER A C 1
ATOM 1668 O O . SER A 1 233 ? 6.815 0.431 6.192 1.00 97.25 233 SER A O 1
ATOM 1670 N N . LEU A 1 234 ? 4.654 0.015 6.633 1.00 97.62 234 LEU A N 1
ATOM 1671 C CA . LEU A 1 234 ? 4.096 1.317 6.259 1.00 97.62 234 LEU A CA 1
ATOM 1672 C C . LEU A 1 234 ? 3.675 2.095 7.524 1.00 97.62 234 LEU A C 1
ATOM 1674 O O . LEU A 1 234 ? 2.487 2.126 7.853 1.00 97.62 234 LEU A O 1
ATOM 1678 N N . PRO A 1 235 ? 4.612 2.751 8.236 1.00 96.94 235 PRO A N 1
ATOM 1679 C CA . PRO A 1 235 ? 4.357 3.304 9.571 1.00 96.94 235 PRO A CA 1
ATOM 1680 C C . PRO A 1 235 ? 3.287 4.403 9.587 1.00 96.94 235 PRO A C 1
ATOM 1682 O O . PRO A 1 235 ? 2.509 4.506 10.528 1.00 96.94 235 PRO A O 1
ATOM 1685 N N . GLN A 1 236 ? 3.205 5.212 8.527 1.00 97.06 236 GLN A N 1
ATOM 1686 C CA . GLN A 1 236 ? 2.188 6.264 8.422 1.00 97.06 236 GLN A CA 1
ATOM 1687 C C . GLN A 1 236 ? 0.774 5.679 8.307 1.00 97.06 236 GLN A C 1
ATOM 1689 O O . GLN A 1 236 ? -0.154 6.161 8.952 1.00 97.06 236 GLN A O 1
ATOM 1694 N N . LEU A 1 237 ? 0.607 4.612 7.521 1.00 97.12 237 LEU A N 1
ATOM 1695 C CA . LEU A 1 237 ? -0.679 3.931 7.389 1.00 97.12 237 LEU A CA 1
ATOM 1696 C C . LEU A 1 237 ? -1.065 3.212 8.687 1.00 97.12 237 LEU A C 1
ATOM 1698 O O . LEU A 1 237 ? -2.228 3.248 9.082 1.00 97.12 237 LEU A O 1
ATOM 1702 N N . GLU A 1 238 ? -0.086 2.614 9.370 1.00 97.56 238 GLU A N 1
ATOM 1703 C CA . GLU A 1 238 ? -0.268 2.006 10.691 1.00 97.56 238 GLU A CA 1
ATOM 1704 C C . GLU A 1 238 ? -0.767 3.030 11.720 1.00 97.56 238 GLU A C 1
ATOM 1706 O O . GLU A 1 238 ? -1.725 2.757 12.448 1.00 97.56 238 GLU A O 1
ATOM 1711 N N . GLU A 1 239 ? -0.181 4.230 11.748 1.00 97.50 239 GLU A N 1
ATOM 1712 C CA . GLU A 1 239 ? -0.623 5.304 12.637 1.00 97.50 239 GLU A CA 1
ATOM 1713 C C . GLU A 1 239 ? -2.072 5.718 12.341 1.00 97.50 239 GLU A C 1
ATOM 1715 O O . GLU A 1 239 ? -2.885 5.831 13.262 1.00 97.50 239 GLU A O 1
ATOM 1720 N N . HIS A 1 240 ? -2.425 5.902 11.064 1.00 97.19 240 HIS A N 1
ATOM 1721 C CA . HIS A 1 240 ? -3.788 6.252 10.661 1.00 97.19 240 HIS A CA 1
ATOM 1722 C C . HIS A 1 240 ? -4.808 5.171 11.043 1.00 97.19 240 HIS A C 1
ATOM 1724 O O . HIS A 1 240 ? -5.845 5.488 11.634 1.00 97.19 240 HIS A O 1
ATOM 1730 N N . ALA A 1 241 ? -4.501 3.901 10.767 1.00 96.75 241 ALA A N 1
ATOM 1731 C CA . ALA A 1 241 ? -5.365 2.776 11.107 1.00 96.75 241 ALA A CA 1
ATOM 1732 C C . ALA A 1 241 ? -5.539 2.634 12.628 1.00 96.75 241 ALA A C 1
ATOM 1734 O O . ALA A 1 241 ? -6.662 2.468 13.112 1.00 96.75 241 ALA A O 1
ATOM 1735 N N . THR A 1 242 ? -4.457 2.786 13.399 1.00 96.38 242 THR A N 1
ATOM 1736 C CA . THR A 1 242 ? -4.485 2.737 14.870 1.00 96.38 242 THR A CA 1
ATOM 1737 C C . THR A 1 242 ? -5.291 3.894 15.448 1.00 96.38 242 THR A C 1
ATOM 1739 O O . THR A 1 242 ? -6.145 3.694 16.310 1.00 96.38 242 THR A O 1
ATOM 1742 N N . ARG A 1 243 ? -5.089 5.112 14.936 1.00 96.44 243 ARG A N 1
ATOM 1743 C CA . ARG A 1 243 ? -5.856 6.292 15.352 1.00 96.44 243 ARG A CA 1
ATOM 1744 C C . ARG A 1 243 ? -7.353 6.091 15.119 1.00 96.44 243 ARG A C 1
ATOM 1746 O O . ARG A 1 243 ? -8.149 6.435 15.990 1.00 96.44 243 ARG A O 1
ATOM 1753 N N . LYS A 1 244 ? -7.728 5.480 13.991 1.00 94.94 244 LYS A N 1
ATOM 1754 C CA . LYS A 1 244 ? -9.119 5.129 13.681 1.00 94.94 244 LYS A CA 1
ATOM 1755 C C . LYS A 1 244 ? -9.684 4.064 14.635 1.00 94.94 244 LYS A C 1
ATOM 1757 O O . LYS A 1 244 ? -10.834 4.163 15.052 1.00 94.94 244 LYS A O 1
ATOM 1762 N N . LEU A 1 245 ? -8.876 3.091 15.070 1.00 94.44 245 LEU A N 1
ATOM 1763 C CA . LEU A 1 245 ? -9.290 2.137 16.113 1.00 94.44 245 LEU A CA 1
ATOM 1764 C C . LEU A 1 245 ? -9.476 2.795 17.484 1.00 94.44 245 LEU A C 1
ATOM 1766 O O . LEU A 1 245 ? -10.312 2.346 18.267 1.00 94.44 245 LEU A O 1
ATOM 1770 N N . ILE A 1 246 ? -8.713 3.840 17.794 1.00 95.50 246 ILE A N 1
ATOM 1771 C CA . ILE A 1 246 ? -8.836 4.552 19.068 1.00 95.50 246 ILE A CA 1
ATOM 1772 C C . ILE A 1 246 ? -10.075 5.457 19.069 1.00 95.50 246 ILE A C 1
ATOM 1774 O O . ILE A 1 246 ? -10.770 5.513 20.081 1.00 95.50 246 ILE A O 1
ATOM 1778 N N . SER A 1 247 ? -10.387 6.132 17.953 1.00 94.56 247 SER A N 1
ATOM 1779 C CA . SER A 1 247 ? -11.526 7.065 17.884 1.00 94.56 247 SER A CA 1
ATOM 1780 C C . SER A 1 247 ? -12.872 6.388 18.126 1.00 94.56 247 SER A C 1
ATOM 1782 O O . SER A 1 247 ? -13.765 6.991 18.714 1.00 94.56 247 SER A O 1
ATOM 1784 N N . ASP A 1 248 ? -12.996 5.131 17.703 1.00 91.06 248 ASP A N 1
ATOM 1785 C CA . ASP A 1 248 ? -14.254 4.386 17.761 1.00 91.06 248 ASP A CA 1
ATOM 1786 C C . ASP A 1 248 ? -14.267 3.389 18.941 1.00 91.06 248 ASP A C 1
ATOM 1788 O O . ASP A 1 248 ? -15.055 2.443 18.964 1.00 91.06 248 ASP A O 1
ATOM 1792 N N . LEU A 1 249 ? -13.371 3.560 19.923 1.00 95.25 249 LEU A N 1
ATOM 1793 C CA . LEU A 1 249 ? -13.268 2.683 21.087 1.00 95.25 249 LEU A CA 1
ATOM 1794 C C . LEU A 1 249 ? -14.382 2.987 22.096 1.00 95.25 249 LEU A C 1
ATOM 1796 O O . LEU A 1 249 ? -14.504 4.088 22.629 1.00 95.25 249 LEU A O 1
ATOM 1800 N N . THR A 1 250 ? -15.193 1.977 22.385 1.00 95.75 250 THR A N 1
ATOM 1801 C CA . THR A 1 250 ? -16.293 2.012 23.345 1.00 95.75 250 THR A CA 1
ATOM 1802 C C . THR A 1 250 ? -16.098 0.921 24.395 1.00 95.75 250 THR A C 1
ATOM 1804 O O . THR A 1 250 ? -15.376 -0.060 24.200 1.00 95.75 250 THR A O 1
ATOM 1807 N N . THR A 1 251 ? -16.771 1.048 25.538 1.00 97.19 251 THR A N 1
ATOM 1808 C CA . THR A 1 251 ? -16.695 0.043 26.611 1.00 97.19 251 THR A CA 1
ATOM 1809 C C . THR A 1 251 ? -17.183 -1.340 26.172 1.00 97.19 251 THR A C 1
ATOM 1811 O O . THR A 1 251 ? -16.731 -2.340 26.723 1.00 97.19 251 THR A O 1
ATOM 1814 N N . SER A 1 252 ? -18.061 -1.419 25.165 1.00 95.06 252 SER A N 1
ATOM 1815 C CA . SER A 1 252 ? -18.561 -2.684 24.620 1.00 95.06 252 SER A CA 1
ATOM 1816 C C . SER A 1 252 ? -17.613 -3.345 23.616 1.00 95.06 252 SER A C 1
ATOM 1818 O O . SER A 1 252 ? -17.697 -4.557 23.436 1.00 95.06 252 SER A O 1
ATOM 1820 N N . ASN A 1 253 ? -16.706 -2.596 22.976 1.00 92.44 253 ASN A N 1
ATOM 1821 C CA . ASN A 1 253 ? -15.832 -3.126 21.923 1.00 92.44 253 ASN A CA 1
ATOM 1822 C C . ASN A 1 253 ? -14.350 -3.254 22.322 1.00 92.44 253 ASN A C 1
ATOM 1824 O O . ASN A 1 253 ? -13.590 -3.906 21.605 1.00 92.44 253 ASN A O 1
ATOM 1828 N N . VAL A 1 254 ? -13.940 -2.699 23.470 1.00 94.19 254 VAL A N 1
ATOM 1829 C CA . VAL A 1 254 ? -12.530 -2.653 23.894 1.00 94.19 254 VAL A CA 1
ATOM 1830 C C . VAL A 1 254 ? -11.872 -4.033 23.964 1.00 94.19 254 VAL A C 1
ATOM 1832 O O . VAL A 1 254 ? -10.748 -4.200 23.503 1.00 94.19 254 VAL A O 1
ATOM 1835 N N . VAL A 1 255 ? -12.582 -5.052 24.463 1.00 93.62 255 VAL A N 1
ATOM 1836 C CA . VAL A 1 255 ? -12.033 -6.413 24.601 1.00 93.62 255 VAL A CA 1
ATOM 1837 C C . VAL A 1 255 ? -11.768 -7.032 23.228 1.00 93.62 255 VAL A C 1
ATOM 1839 O O . VAL A 1 255 ? -10.695 -7.579 22.992 1.00 93.62 255 VAL A O 1
ATOM 1842 N N . ALA A 1 256 ? -12.710 -6.886 22.293 1.00 88.69 256 ALA A N 1
ATOM 1843 C CA . ALA A 1 256 ? -12.554 -7.388 20.930 1.00 88.69 256 ALA A CA 1
ATOM 1844 C C . ALA A 1 256 ? -11.463 -6.637 20.146 1.00 88.69 256 ALA A C 1
ATOM 1846 O O . ALA A 1 256 ? -10.914 -7.183 19.193 1.00 88.69 256 ALA A O 1
ATOM 1847 N N . ARG A 1 257 ? -11.164 -5.383 20.506 1.00 86.38 257 ARG A N 1
ATOM 1848 C CA . ARG A 1 257 ? -10.114 -4.565 19.875 1.00 86.38 257 ARG A CA 1
ATOM 1849 C C . ARG A 1 257 ? -8.728 -4.743 20.503 1.00 86.38 257 ARG A C 1
ATOM 1851 O O . ARG A 1 257 ? -7.748 -4.466 19.834 1.00 86.38 257 ARG A O 1
ATOM 1858 N N . LEU A 1 258 ? -8.637 -5.213 21.748 1.00 86.06 258 LEU A N 1
ATOM 1859 C CA . LEU A 1 258 ? -7.361 -5.539 22.403 1.00 86.06 258 LEU A CA 1
ATOM 1860 C C . LEU A 1 258 ? -6.843 -6.943 22.067 1.00 86.06 258 LEU A C 1
ATOM 1862 O O . LEU A 1 258 ? -5.663 -7.213 22.251 1.00 86.06 258 LEU A O 1
ATOM 1866 N N . ALA A 1 259 ? -7.719 -7.845 21.625 1.00 82.25 259 ALA A N 1
ATOM 1867 C CA . ALA A 1 259 ? -7.359 -9.227 21.305 1.00 82.25 259 ALA A CA 1
ATOM 1868 C C . ALA A 1 259 ? -6.754 -9.412 19.896 1.00 82.25 259 ALA A C 1
ATOM 1870 O O . ALA A 1 259 ? -6.441 -10.542 19.522 1.00 82.25 259 ALA A O 1
ATOM 1871 N N . THR A 1 260 ? -6.642 -8.336 19.113 1.00 66.44 260 THR A N 1
ATOM 1872 C CA . THR A 1 260 ? -6.057 -8.316 17.760 1.00 66.44 260 THR A CA 1
ATOM 1873 C C . THR A 1 260 ? -4.623 -7.843 17.785 1.00 66.44 260 THR A C 1
ATOM 1875 O O . THR A 1 260 ? -3.811 -8.479 17.082 1.00 66.44 260 THR A O 1
#

Secondary structure (DSSP, 8-state):
----PPP---PPP---------------------SSPP---------HHHHHHHHHHHHHHHHTT-S--EEEEETTEEEEE-HHHHHHH-HHHHHHHHHHHHHHHHHHHTTS----------------------------------------------------PPP----------PPP-S--SS-EEE-TT---HHHHHHHHHHHTT--SS---SSHHHHHHHHHHHHHTT-HHHHHHHHHHHHHT--TTTHHHHH--

Organism: NCBI:txid141414

Radius of gyration: 32.53 Å; chains: 1; bounding box: 87×92×87 Å

Sequence (260 aa):
QALSAPSPWAAPAPTTAMTLWGTVTELQKIPTLGTEPVELQVEPLEAPERTAALSECVRALYQKCQFYDVVLSCGGRRFPAHQAVLAAMSQGFRDRLREVREQAAKSSTEAAPQAAEPASAAAPQEGDAAPGASAAAEVSAAGGSSAAAGAGADPSPAAAAAPAASPTLATPSATASAPKDSASRYPELELHGINDPEAVRALLDFVYGLGGEYSAPSDEANRDVLRLAQQFSLPQLEEHATRKLISDLTTSNVVARLAT

Foldseek 3Di:
DDDDDDDPDDDDDPPPPPPCPDDPDDDPPDPPPPPDDDPPPPPPPPDPPVVVVVLVVQLVCQVVVHPFQEWEDAQNDIRGDHLVLLVVQFVLSVVLVVVLVVVVVVVVVVPDDPPDDDDDDDDDDDDDDDDDDDDDDDDDDDDDDDDDDDDDDDDDDDDDDDDDDDDPDDDPPPPPPDDDDPPPPHRYRYDPPAHDPLLVVLVVCVSSVVDDARDRPDLSSLVSVLVVCVSRVNVVSNVRSVVVLVVPDDPVCPVVSVVD